Protein AF-A0A0M6XLR5-F1 (afdb_monomer)

Structure (mmCIF, N/CA/C/O backbone):
data_AF-A0A0M6XLR5-F1
#
_entry.id   AF-A0A0M6XLR5-F1
#
loop_
_atom_site.group_PDB
_atom_site.id
_atom_site.type_symbol
_atom_site.label_atom_id
_atom_site.label_alt_id
_atom_site.label_comp_id
_atom_site.label_asym_id
_atom_site.label_entity_id
_atom_site.label_seq_id
_atom_site.pdbx_PDB_ins_code
_atom_site.Cartn_x
_atom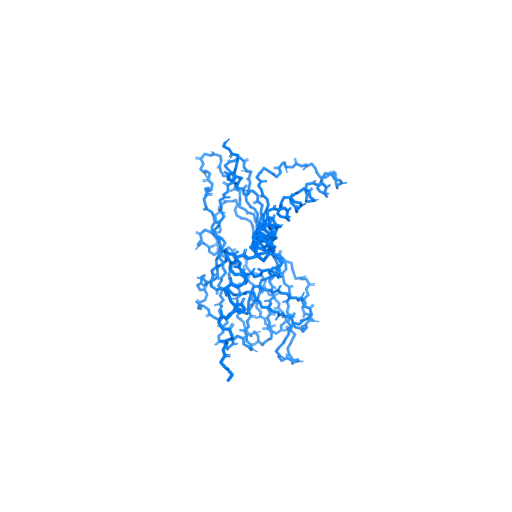_site.Cartn_y
_atom_site.Cartn_z
_atom_site.occupancy
_atom_site.B_iso_or_equiv
_atom_site.auth_seq_id
_atom_site.auth_comp_id
_atom_site.auth_asym_id
_atom_site.auth_atom_id
_atom_site.pdbx_PDB_model_num
ATOM 1 N N . MET A 1 1 ? -10.024 -12.084 -56.213 1.00 47.03 1 MET A N 1
ATOM 2 C CA . MET A 1 1 ? -10.355 -13.487 -55.883 1.00 47.03 1 MET A CA 1
ATOM 3 C C . MET A 1 1 ? -11.824 -13.526 -55.471 1.00 47.03 1 MET A C 1
ATOM 5 O O . MET A 1 1 ? -12.165 -12.924 -54.466 1.00 47.03 1 MET A O 1
ATOM 9 N N . ARG A 1 2 ? -12.723 -14.063 -56.311 1.00 57.34 2 ARG A N 1
ATOM 10 C CA . ARG A 1 2 ? -14.168 -14.117 -56.011 1.00 57.34 2 ARG A CA 1
ATOM 11 C C . ARG A 1 2 ? -14.429 -15.367 -55.157 1.00 57.34 2 ARG A C 1
ATOM 13 O O . ARG A 1 2 ? -14.059 -16.446 -55.620 1.00 57.34 2 ARG A O 1
ATOM 20 N N . PRO A 1 3 ? -15.003 -15.264 -53.946 1.00 58.91 3 PRO A N 1
ATOM 21 C CA . PRO A 1 3 ? -15.299 -16.442 -53.141 1.00 58.91 3 PRO A CA 1
ATOM 22 C C . PRO A 1 3 ? -16.301 -17.328 -53.888 1.00 58.91 3 PRO A C 1
ATOM 24 O O . PRO A 1 3 ? -17.301 -16.856 -54.433 1.00 58.91 3 PRO A O 1
ATOM 27 N N . ASN A 1 4 ? -15.983 -18.616 -53.979 1.00 69.12 4 ASN A N 1
ATOM 28 C CA . ASN A 1 4 ? -16.734 -19.573 -54.776 1.00 69.12 4 ASN A CA 1
ATOM 29 C C . ASN A 1 4 ? -18.031 -19.936 -54.033 1.00 69.12 4 ASN A C 1
ATOM 31 O O . ASN A 1 4 ? -18.019 -20.716 -53.083 1.00 69.12 4 ASN A O 1
ATOM 35 N N . LEU A 1 5 ? -19.151 -19.336 -54.446 1.00 65.69 5 LEU A N 1
ATOM 36 C CA . LEU A 1 5 ? -20.466 -19.423 -53.790 1.00 65.69 5 LEU A CA 1
ATOM 37 C C . LEU A 1 5 ? -20.966 -20.871 -53.600 1.00 65.69 5 LEU A C 1
ATOM 39 O O . LEU A 1 5 ? -21.778 -21.141 -52.718 1.00 65.69 5 LEU A O 1
ATOM 43 N N . ALA A 1 6 ? -20.470 -21.806 -54.416 1.00 70.81 6 ALA A N 1
ATOM 44 C CA . ALA A 1 6 ? -20.749 -23.232 -54.289 1.00 70.81 6 ALA A CA 1
ATOM 45 C C . ALA A 1 6 ? -20.164 -23.832 -52.998 1.00 70.81 6 ALA A C 1
ATOM 47 O O . ALA A 1 6 ? -20.851 -24.585 -52.318 1.00 70.81 6 ALA A O 1
ATOM 48 N N . ILE A 1 7 ? -18.945 -23.440 -52.618 1.00 68.75 7 ILE A N 1
ATOM 49 C CA . ILE A 1 7 ? -18.258 -23.940 -51.416 1.00 68.75 7 ILE A CA 1
ATOM 50 C C . ILE A 1 7 ? -18.982 -23.466 -50.151 1.00 68.75 7 ILE A C 1
ATOM 52 O O . ILE A 1 7 ? -19.201 -24.253 -49.236 1.00 68.75 7 ILE A O 1
ATOM 56 N N . LEU A 1 8 ? -19.436 -22.208 -50.130 1.00 67.19 8 LEU A N 1
ATOM 57 C CA . LEU A 1 8 ? -20.180 -21.646 -49.000 1.00 67.19 8 LEU A CA 1
ATOM 58 C C . LEU A 1 8 ? -21.538 -22.341 -48.796 1.00 67.19 8 LEU A C 1
ATOM 60 O O . LEU A 1 8 ? -21.938 -22.603 -47.667 1.00 67.19 8 LEU A O 1
ATOM 64 N N . LYS A 1 9 ? -22.240 -22.685 -49.884 1.00 70.00 9 LYS A N 1
ATOM 65 C CA . LYS A 1 9 ? -23.505 -23.435 -49.811 1.00 70.00 9 LYS A CA 1
ATOM 66 C C . LYS A 1 9 ? -23.310 -24.873 -49.331 1.00 70.00 9 LYS A C 1
ATOM 68 O O . LYS A 1 9 ? -24.183 -25.380 -48.631 1.00 70.00 9 LYS A O 1
ATOM 73 N N . THR A 1 10 ? -22.202 -25.514 -49.705 1.00 69.44 10 THR A N 1
ATOM 74 C CA . THR A 1 10 ? -21.843 -26.850 -49.211 1.00 69.44 10 THR A CA 1
ATOM 75 C C . THR A 1 10 ? -21.488 -26.795 -47.729 1.00 69.44 10 THR A C 1
ATOM 77 O O . THR A 1 10 ? -22.049 -27.566 -46.968 1.00 69.44 10 THR A O 1
ATOM 80 N N . PHE A 1 11 ? -20.676 -25.825 -47.297 1.00 67.75 11 PHE A N 1
ATOM 81 C CA . PHE A 1 11 ? -20.322 -25.619 -45.887 1.00 67.75 11 PHE A CA 1
ATOM 82 C C . PHE A 1 11 ? -21.548 -25.375 -44.991 1.00 67.75 11 PHE A C 1
ATOM 84 O O . PHE A 1 11 ? -21.680 -26.000 -43.948 1.00 67.75 11 PHE A O 1
ATOM 91 N N . LEU A 1 12 ? -22.495 -24.532 -45.426 1.00 66.94 12 LEU A N 1
ATOM 92 C CA . LEU A 1 12 ? -23.732 -24.252 -44.677 1.00 66.94 12 LEU A CA 1
ATOM 93 C C . LEU A 1 12 ? -24.707 -25.442 -44.601 1.00 66.94 12 LEU A C 1
ATOM 95 O O . LEU A 1 12 ? -25.631 -25.420 -43.792 1.00 66.94 12 LEU A O 1
ATOM 99 N N . ARG A 1 13 ? -24.550 -26.453 -45.464 1.00 69.25 13 ARG A N 1
ATOM 100 C CA . ARG A 1 13 ? -25.366 -27.680 -45.471 1.00 69.25 13 ARG A CA 1
ATOM 101 C C . ARG A 1 13 ? -24.632 -28.892 -44.905 1.00 69.25 13 ARG A C 1
ATOM 103 O O . ARG A 1 13 ? -25.264 -29.926 -44.706 1.00 69.25 13 ARG A O 1
ATOM 110 N N . ASP A 1 14 ? -23.329 -28.773 -44.681 1.00 64.62 14 ASP A N 1
ATOM 111 C CA . ASP A 1 14 ? -22.494 -29.836 -44.152 1.00 64.62 14 ASP A CA 1
ATOM 112 C C . ASP A 1 14 ? -22.626 -29.864 -42.628 1.00 64.62 14 ASP A C 1
ATOM 114 O O . ASP A 1 14 ? -22.140 -28.989 -41.905 1.00 64.62 14 ASP A O 1
ATOM 118 N N . THR A 1 15 ? -23.310 -30.889 -42.129 1.00 59.62 15 THR A N 1
ATOM 119 C CA . THR A 1 15 ? -23.504 -31.109 -40.696 1.00 59.62 15 THR A CA 1
ATOM 120 C C . THR A 1 15 ? -22.179 -31.305 -39.959 1.00 59.62 15 THR A C 1
ATOM 122 O O . THR A 1 15 ? -22.118 -31.052 -38.762 1.00 59.62 15 THR A O 1
ATOM 125 N N . CYS A 1 16 ? -21.095 -31.690 -40.642 1.00 59.12 16 CYS A N 1
ATOM 126 C CA . CYS A 1 16 ? -19.771 -31.801 -40.029 1.00 59.12 16 CYS A CA 1
ATOM 127 C C . CYS A 1 16 ? -19.105 -30.430 -39.794 1.00 59.12 16 CYS A C 1
ATOM 129 O O . CYS A 1 16 ? -18.372 -30.262 -38.819 1.00 59.12 16 CYS A O 1
ATOM 131 N N . GLY A 1 17 ? -19.386 -29.429 -40.635 1.00 57.53 17 GLY A N 1
ATOM 132 C CA . GLY A 1 17 ? -18.880 -28.060 -40.466 1.00 57.53 17 GLY A CA 1
ATOM 133 C C . GLY A 1 17 ? -19.589 -27.298 -39.343 1.00 57.53 17 GLY A C 1
ATOM 134 O O . GLY A 1 17 ? -18.9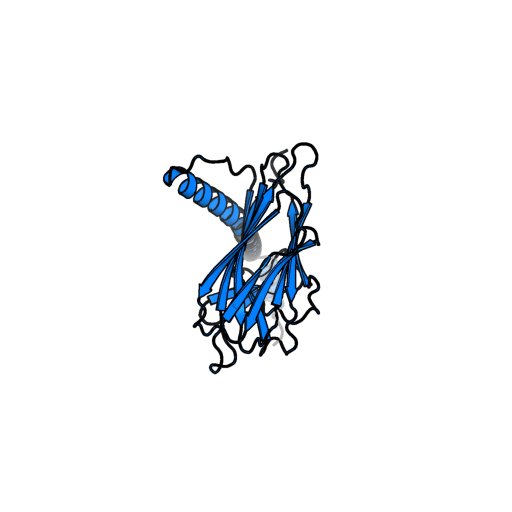47 -26.583 -38.580 1.00 57.53 17 GLY A O 1
ATOM 135 N N . ALA A 1 18 ? -20.897 -27.507 -39.179 1.00 59.59 18 ALA A N 1
ATOM 136 C CA . ALA A 1 18 ? -21.665 -26.908 -38.085 1.00 59.59 18 ALA A CA 1
ATOM 137 C C . ALA A 1 18 ? -21.253 -27.463 -36.706 1.00 59.59 18 ALA A C 1
ATOM 139 O O . ALA A 1 18 ? -21.081 -26.698 -35.759 1.00 59.59 18 ALA A O 1
ATOM 140 N N . VAL A 1 19 ? -21.006 -28.777 -36.611 1.00 60.03 19 VAL A N 1
ATOM 141 C CA . VAL A 1 19 ? -20.606 -29.438 -35.354 1.00 60.03 19 VAL A CA 1
ATOM 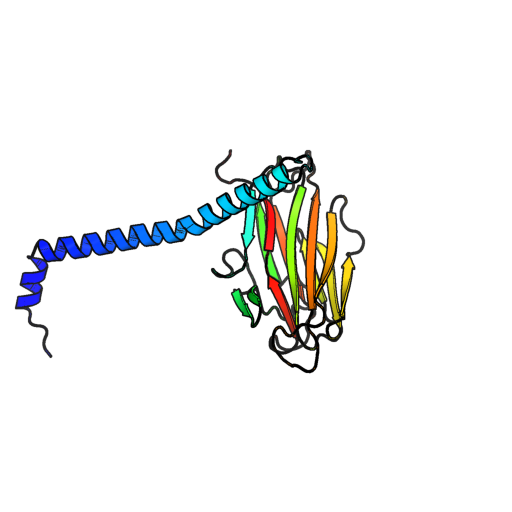142 C C . VAL A 1 19 ? -19.219 -28.988 -34.876 1.00 60.03 19 VAL A C 1
ATOM 144 O O . VAL A 1 19 ? -18.994 -28.860 -33.674 1.00 60.03 19 VAL A O 1
ATOM 147 N N . THR A 1 20 ? -18.285 -28.695 -35.788 1.00 64.50 20 THR A N 1
ATOM 148 C CA . THR A 1 20 ? -16.951 -28.203 -35.395 1.00 64.50 20 THR A CA 1
ATOM 149 C C . THR A 1 20 ? -16.991 -26.767 -34.874 1.00 64.50 20 THR A C 1
ATOM 151 O O . THR A 1 20 ? -16.300 -26.462 -33.905 1.00 64.50 20 THR A O 1
ATOM 154 N N . VAL A 1 21 ? -17.833 -25.901 -35.446 1.00 71.50 21 VAL A N 1
ATOM 155 C CA . VAL A 1 21 ? -18.005 -24.517 -34.970 1.00 71.50 21 VAL A CA 1
ATOM 156 C C . VAL A 1 21 ? -18.605 -24.483 -33.561 1.00 71.50 21 VAL A C 1
ATOM 158 O O . VAL A 1 21 ? -18.124 -23.738 -32.710 1.00 71.50 21 VAL A O 1
ATOM 161 N N . GLU A 1 22 ? -19.603 -25.319 -33.281 1.00 70.88 22 GLU A N 1
ATOM 162 C CA . GLU A 1 22 ? -20.243 -25.380 -31.962 1.00 70.88 22 GLU A CA 1
ATOM 163 C C . GLU A 1 22 ? -19.302 -25.940 -30.887 1.00 70.88 22 GLU A C 1
ATOM 165 O O . GLU A 1 22 ? -19.223 -25.398 -29.784 1.00 70.88 22 GLU A O 1
ATOM 170 N N . TYR A 1 23 ? -18.497 -26.948 -31.235 1.00 78.94 23 TYR A N 1
ATOM 171 C CA . TYR A 1 23 ? -17.459 -27.463 -30.344 1.00 78.94 23 TYR A CA 1
ATOM 172 C C . TYR A 1 23 ? -16.382 -26.416 -30.031 1.00 78.94 23 TYR A C 1
ATOM 174 O O . TYR A 1 23 ? -15.956 -26.306 -28.886 1.00 78.94 23 TYR A O 1
ATOM 182 N N . VAL A 1 24 ? -15.954 -25.619 -31.017 1.00 81.44 24 VAL A N 1
ATOM 183 C CA . VAL A 1 24 ? -14.949 -24.563 -30.805 1.00 81.44 24 VAL A CA 1
ATOM 184 C C . VAL A 1 24 ? -15.483 -23.461 -29.892 1.00 81.44 24 VAL A C 1
ATOM 186 O O . VAL A 1 24 ? -14.765 -23.017 -28.999 1.00 81.44 24 VAL A O 1
ATOM 189 N N . ILE A 1 25 ? -16.742 -23.046 -30.064 1.00 84.44 25 ILE A N 1
ATOM 190 C CA . ILE A 1 25 ? -17.369 -22.039 -29.196 1.00 84.44 25 ILE A CA 1
ATOM 191 C C . ILE A 1 25 ? -17.542 -22.587 -27.776 1.00 84.44 25 ILE A C 1
ATOM 193 O O . ILE A 1 25 ? -17.226 -21.890 -26.813 1.00 84.44 25 ILE A O 1
ATOM 197 N N . LEU A 1 26 ? -17.983 -23.840 -27.633 1.00 85.50 26 LEU A N 1
ATOM 198 C CA . LEU A 1 26 ? -18.123 -24.481 -26.328 1.00 85.50 26 LEU A CA 1
ATOM 199 C C . LEU A 1 26 ? -16.767 -24.639 -25.631 1.00 85.50 26 LEU A C 1
ATOM 201 O O . LEU A 1 26 ? -16.645 -24.315 -24.453 1.00 85.50 26 LEU A O 1
ATOM 205 N N . ALA A 1 27 ? -15.736 -25.078 -26.356 1.00 86.25 27 ALA A N 1
ATOM 206 C CA . ALA A 1 27 ? -14.382 -25.187 -25.829 1.00 86.25 27 ALA A CA 1
ATOM 207 C C . ALA A 1 27 ? -13.846 -23.816 -25.392 1.00 86.25 27 ALA A C 1
ATOM 209 O O . ALA A 1 27 ? -13.348 -23.692 -24.278 1.00 86.25 27 ALA A O 1
ATOM 210 N N . ALA A 1 28 ? -14.022 -22.772 -26.208 1.00 83.75 28 ALA A N 1
ATOM 211 C CA . ALA A 1 28 ? -13.611 -21.413 -25.860 1.00 83.75 28 ALA A CA 1
ATOM 212 C C . ALA A 1 28 ? -14.353 -20.874 -24.625 1.00 83.75 28 ALA A C 1
ATOM 214 O O . ALA A 1 28 ? -13.731 -20.260 -23.761 1.00 83.75 28 ALA A O 1
ATOM 215 N N . ALA A 1 29 ? -15.657 -21.142 -24.503 1.00 85.88 29 ALA A N 1
ATOM 216 C CA . ALA A 1 29 ? -16.445 -20.753 -23.336 1.00 85.88 29 ALA A CA 1
ATOM 217 C C . ALA A 1 29 ? -15.987 -21.486 -22.064 1.00 85.88 29 ALA A C 1
ATOM 219 O O . ALA A 1 29 ? -15.802 -20.856 -21.024 1.00 85.88 29 ALA A O 1
ATOM 220 N N . VAL A 1 30 ? -15.747 -22.800 -22.145 1.00 85.94 30 VAL A N 1
ATOM 221 C CA . VAL A 1 30 ? -15.243 -23.603 -21.018 1.00 85.94 30 VAL A CA 1
ATOM 222 C C . VAL A 1 30 ? -13.841 -23.153 -20.608 1.00 85.94 30 VAL A C 1
ATOM 224 O O . VAL A 1 30 ? -13.585 -22.977 -19.419 1.00 85.94 30 VAL A O 1
ATOM 227 N N . THR A 1 31 ? -12.944 -22.902 -21.564 1.00 83.94 31 THR A N 1
ATOM 228 C CA . THR A 1 31 ? -11.605 -22.371 -21.278 1.00 83.94 31 THR A CA 1
ATOM 229 C C . THR A 1 31 ? -11.675 -20.972 -20.667 1.00 83.94 31 THR A C 1
ATOM 231 O O . THR A 1 31 ? -10.998 -20.720 -19.675 1.00 83.94 31 THR A O 1
ATOM 234 N N . GLY A 1 32 ? -12.529 -20.085 -21.187 1.00 78.44 32 GLY A N 1
ATOM 235 C CA . GLY A 1 32 ? -12.737 -18.746 -20.628 1.00 78.44 32 GLY A CA 1
ATOM 236 C C . GLY A 1 32 ? -13.240 -18.781 -19.183 1.00 78.44 32 GLY A C 1
ATOM 237 O O . GLY A 1 32 ? -12.707 -18.072 -18.332 1.00 78.44 32 GLY A O 1
ATOM 238 N N . MET A 1 33 ? -14.194 -19.665 -18.870 1.00 81.31 33 MET A N 1
ATOM 239 C CA . MET A 1 33 ? -14.648 -19.884 -17.491 1.00 81.31 33 MET A CA 1
ATOM 240 C C . MET A 1 33 ? -13.559 -20.497 -16.603 1.00 81.31 33 MET A C 1
ATOM 242 O O . MET A 1 33 ? -13.457 -20.138 -15.431 1.00 81.31 33 MET A O 1
ATOM 246 N N . GLY A 1 34 ? -12.731 -21.397 -17.142 1.00 73.12 34 GLY A N 1
ATOM 247 C CA . GLY A 1 34 ? -11.599 -21.983 -16.421 1.00 73.12 34 GLY A CA 1
ATOM 248 C C . GLY A 1 34 ? -10.559 -20.935 -16.019 1.00 73.12 34 GLY A C 1
ATOM 249 O O . GLY A 1 34 ? -10.128 -20.904 -14.868 1.00 73.12 34 GLY A O 1
ATOM 250 N N . ILE A 1 35 ? -10.223 -20.024 -16.936 1.00 75.12 35 ILE A N 1
ATOM 251 C CA . ILE A 1 35 ? -9.325 -18.895 -16.657 1.00 75.12 35 ILE A CA 1
ATOM 252 C C . ILE A 1 35 ? -9.959 -17.969 -15.611 1.00 75.12 35 ILE A C 1
ATOM 254 O O . ILE A 1 35 ? -9.324 -17.685 -14.602 1.00 75.12 35 ILE A O 1
ATOM 258 N N . ALA A 1 36 ? -11.235 -17.600 -15.768 1.00 69.19 36 ALA A N 1
ATOM 259 C CA . ALA A 1 36 ? -11.937 -16.745 -14.804 1.00 69.19 36 ALA A CA 1
ATOM 260 C C . ALA A 1 36 ? -12.049 -17.366 -13.396 1.00 69.19 36 ALA A C 1
ATOM 262 O O . ALA A 1 36 ? -12.032 -16.659 -12.393 1.00 69.19 36 ALA A O 1
ATOM 263 N N . SER A 1 37 ? -12.133 -18.696 -13.302 1.00 71.62 37 SER A N 1
ATOM 264 C CA . SER A 1 37 ? -12.195 -19.409 -12.017 1.00 71.62 37 SER A CA 1
ATOM 265 C C . SER A 1 37 ? -10.828 -19.544 -11.344 1.00 71.62 37 SER A C 1
ATOM 267 O O . SER A 1 37 ? -10.760 -19.831 -10.150 1.00 71.62 37 SER A O 1
ATOM 269 N N . THR A 1 38 ? -9.735 -19.350 -12.090 1.00 67.94 38 THR A N 1
ATOM 270 C CA . THR A 1 38 ? -8.374 -19.525 -11.570 1.00 67.94 38 THR A CA 1
ATOM 271 C C . THR A 1 38 ? -8.063 -18.504 -10.477 1.00 67.94 38 THR A C 1
ATOM 273 O O . THR A 1 38 ? -7.445 -18.879 -9.486 1.00 67.94 38 THR A O 1
ATOM 276 N N . ASP A 1 39 ? -8.567 -17.272 -10.576 1.00 66.19 39 ASP A N 1
ATOM 277 C CA . ASP A 1 39 ? -8.381 -16.243 -9.541 1.00 66.19 39 ASP A CA 1
ATOM 278 C C . ASP A 1 39 ? -9.091 -16.609 -8.233 1.00 66.19 39 ASP A C 1
ATOM 280 O O . ASP A 1 39 ? -8.517 -16.497 -7.151 1.00 66.19 39 ASP A O 1
ATOM 284 N N . VAL A 1 40 ? -10.317 -17.136 -8.318 1.00 69.00 40 VAL A N 1
ATOM 285 C CA . VAL A 1 40 ? -11.068 -17.613 -7.142 1.00 69.00 40 VAL A CA 1
ATOM 286 C C . VAL A 1 40 ? -10.351 -18.796 -6.487 1.00 69.00 40 VAL A C 1
ATOM 288 O O . VAL A 1 40 ? -10.221 -18.843 -5.264 1.00 69.00 40 VAL A O 1
ATOM 291 N N . ILE A 1 41 ? -9.844 -19.734 -7.293 1.00 70.50 41 ILE A N 1
ATOM 292 C CA . ILE A 1 41 ? -9.099 -20.902 -6.807 1.00 70.50 41 ILE A CA 1
ATOM 293 C C . ILE A 1 41 ? -7.766 -20.478 -6.184 1.00 70.50 41 ILE A C 1
ATOM 295 O O . ILE A 1 41 ? -7.429 -20.974 -5.114 1.00 70.50 41 ILE A O 1
ATOM 299 N N . ARG A 1 42 ? -7.024 -19.551 -6.802 1.00 64.31 42 ARG A N 1
ATOM 300 C CA . ARG A 1 42 ? -5.767 -19.015 -6.255 1.00 64.31 42 ARG A CA 1
ATOM 301 C C . ARG A 1 42 ? -5.999 -18.303 -4.931 1.00 64.31 42 ARG A C 1
ATOM 303 O O . ARG A 1 42 ? -5.268 -18.582 -3.988 1.00 64.31 42 ARG A O 1
ATOM 310 N N . ASN A 1 43 ? -7.041 -17.478 -4.829 1.00 55.28 43 ASN A N 1
ATOM 311 C CA . ASN A 1 43 ? -7.415 -16.831 -3.572 1.00 55.28 43 ASN A CA 1
ATOM 312 C C . ASN A 1 43 ? -7.748 -17.872 -2.492 1.00 55.28 43 ASN A C 1
ATOM 314 O O . ASN A 1 43 ? -7.179 -17.826 -1.406 1.00 55.28 43 ASN A O 1
ATOM 318 N N . GLY A 1 44 ? -8.573 -18.877 -2.812 1.00 58.88 44 GLY A N 1
ATOM 319 C CA . GLY A 1 44 ? -8.909 -19.957 -1.878 1.00 58.88 44 GLY A CA 1
ATOM 320 C C . GLY A 1 44 ? -7.712 -20.832 -1.473 1.00 58.88 44 GLY A C 1
ATOM 321 O O . GLY A 1 44 ? -7.575 -21.192 -0.304 1.00 58.88 44 GLY A O 1
ATOM 322 N N . MET A 1 45 ? -6.816 -21.152 -2.412 1.00 66.38 45 MET A N 1
ATOM 323 C CA . MET A 1 45 ? -5.581 -21.900 -2.144 1.00 66.38 45 MET A CA 1
ATOM 324 C C . MET A 1 45 ? -4.571 -21.073 -1.346 1.00 66.38 45 MET A C 1
ATOM 326 O O . MET A 1 45 ? -3.903 -21.631 -0.481 1.00 66.38 45 MET A O 1
ATOM 330 N N . GLY A 1 46 ? -4.479 -19.765 -1.595 1.00 57.28 46 GLY A N 1
ATOM 331 C CA . GLY A 1 46 ? -3.666 -18.833 -0.817 1.00 57.28 46 GLY A CA 1
ATOM 332 C C . GLY A 1 46 ? -4.147 -18.737 0.629 1.00 57.28 46 GLY A C 1
ATOM 333 O O . GLY A 1 46 ? -3.334 -18.836 1.546 1.00 57.28 46 GLY A O 1
ATOM 334 N N . THR A 1 47 ? -5.468 -18.663 0.842 1.00 58.06 47 THR A N 1
ATOM 335 C CA . THR A 1 47 ? -6.068 -18.740 2.183 1.00 58.06 47 THR A CA 1
ATOM 336 C C . THR A 1 47 ? -5.709 -20.057 2.868 1.00 58.06 47 THR A C 1
ATOM 338 O O . THR A 1 47 ? -5.200 -20.043 3.985 1.00 58.06 47 THR A O 1
ATOM 341 N N . LEU A 1 48 ? -5.895 -21.195 2.188 1.00 60.53 48 LEU A N 1
ATOM 342 C CA . LEU A 1 48 ? -5.595 -22.511 2.757 1.00 60.53 48 LEU A CA 1
ATOM 343 C C . LEU A 1 48 ? -4.104 -22.680 3.088 1.00 60.53 48 LEU A C 1
ATOM 345 O O . LEU A 1 48 ? -3.770 -23.189 4.155 1.00 60.53 48 LEU A O 1
ATOM 349 N N . ALA A 1 49 ? -3.209 -22.250 2.198 1.00 59.75 49 ALA A N 1
ATOM 350 C CA . ALA A 1 49 ? -1.767 -22.318 2.414 1.00 59.75 49 ALA A CA 1
ATOM 351 C C . ALA A 1 49 ? -1.327 -21.433 3.590 1.00 59.75 49 ALA A C 1
ATOM 353 O O . ALA A 1 49 ? -0.529 -21.878 4.414 1.00 59.75 49 ALA A O 1
ATOM 354 N N . GLY A 1 50 ? -1.894 -20.228 3.713 1.00 54.31 50 GLY A N 1
ATOM 355 C CA . GLY A 1 50 ? -1.656 -19.339 4.851 1.00 54.31 50 GLY A CA 1
ATOM 356 C C . GLY A 1 50 ? -2.141 -19.931 6.177 1.00 54.31 50 GLY A C 1
ATOM 357 O O . GLY A 1 50 ? -1.413 -19.893 7.167 1.00 54.31 50 GLY A O 1
ATOM 358 N N . THR A 1 51 ? -3.328 -20.549 6.196 1.00 57.22 51 THR A N 1
ATOM 359 C CA . THR A 1 51 ? -3.842 -21.265 7.376 1.00 57.22 51 THR A CA 1
ATOM 360 C C . THR A 1 51 ? -2.933 -22.432 7.764 1.00 57.22 51 THR A C 1
ATOM 362 O O . THR A 1 51 ? -2.609 -22.590 8.936 1.00 57.22 51 THR A O 1
ATOM 365 N N . VAL A 1 52 ? -2.479 -23.234 6.795 1.00 58.00 52 VAL A N 1
ATOM 366 C CA . VAL A 1 52 ? -1.613 -24.395 7.057 1.00 58.00 52 VAL A CA 1
ATOM 367 C C . VAL A 1 52 ? -0.225 -23.976 7.560 1.00 58.00 52 V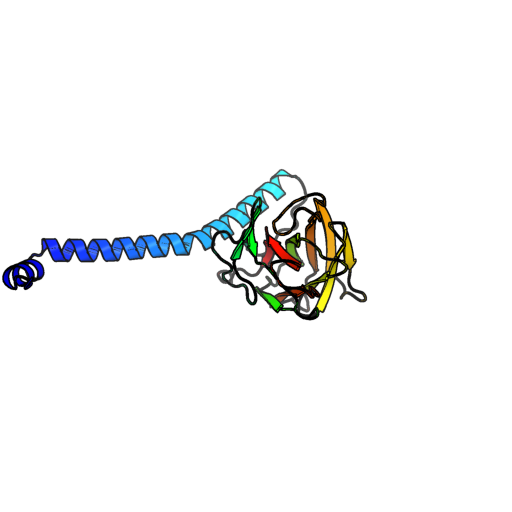AL A C 1
ATOM 369 O O . VAL A 1 52 ? 0.278 -24.606 8.488 1.00 58.00 52 VAL A O 1
ATOM 372 N N . ASP A 1 53 ? 0.388 -22.916 7.019 1.00 60.59 53 ASP A N 1
ATOM 373 C CA . ASP A 1 53 ? 1.676 -22.403 7.527 1.00 60.59 53 ASP A CA 1
ATOM 374 C C . ASP A 1 53 ? 1.545 -21.853 8.960 1.00 60.59 53 ASP A C 1
ATOM 376 O O . ASP A 1 53 ? 2.422 -22.080 9.797 1.00 60.59 53 ASP A O 1
ATOM 380 N N . GLY A 1 54 ? 0.415 -21.207 9.276 1.00 51.88 54 GLY A N 1
ATOM 381 C CA . GLY A 1 54 ? 0.092 -20.735 10.626 1.00 51.88 54 GLY A CA 1
ATOM 382 C C . GLY A 1 54 ? -0.087 -21.872 11.640 1.00 51.88 54 GLY A C 1
ATOM 383 O O . GLY A 1 54 ? 0.520 -21.844 12.712 1.00 51.88 54 GLY A O 1
ATOM 384 N N . GLU A 1 55 ? -0.844 -22.910 11.273 1.00 55.72 55 GLU A N 1
ATOM 385 C CA . GLU A 1 55 ? -1.080 -24.104 12.100 1.00 55.72 55 GLU A CA 1
ATOM 386 C C . GLU A 1 55 ? 0.208 -24.916 12.336 1.00 55.72 55 GLU A C 1
ATOM 388 O O . GLU A 1 55 ? 0.461 -25.403 13.440 1.00 55.72 55 GLU A O 1
ATOM 393 N N . LEU A 1 56 ? 1.079 -25.029 11.326 1.00 57.78 56 LEU A N 1
ATOM 394 C CA . LEU A 1 56 ? 2.339 -25.776 11.435 1.00 57.78 56 LEU A CA 1
ATOM 395 C C . LEU A 1 56 ? 3.421 -25.038 12.239 1.00 57.78 56 LEU A C 1
ATOM 397 O O . LEU A 1 56 ? 4.341 -25.679 12.752 1.00 57.78 56 LEU A O 1
ATOM 401 N N . ARG A 1 57 ? 3.318 -23.712 12.393 1.00 60.44 57 ARG A N 1
ATOM 402 C CA . ARG A 1 57 ? 4.273 -22.891 13.159 1.00 60.44 57 ARG A CA 1
ATOM 403 C C . ARG A 1 57 ? 3.949 -22.767 14.649 1.00 60.44 57 ARG A C 1
ATOM 405 O O . ARG A 1 57 ? 4.661 -22.057 15.358 1.00 60.44 57 ARG A O 1
ATOM 412 N N . GLY A 1 58 ? 2.927 -23.465 15.155 1.00 42.81 58 GLY A N 1
ATOM 413 C CA . GLY A 1 58 ? 2.636 -23.557 16.595 1.00 42.81 58 GLY A CA 1
ATOM 414 C C . GLY A 1 58 ? 2.320 -22.216 17.268 1.00 42.81 58 GLY A C 1
ATOM 415 O O . GLY A 1 58 ? 2.372 -22.107 18.493 1.00 42.81 58 GLY A O 1
ATOM 416 N N . THR A 1 59 ? 2.003 -21.192 16.477 1.00 39.28 59 THR A N 1
ATOM 417 C CA . THR A 1 59 ? 1.462 -19.933 16.976 1.00 39.28 59 THR A CA 1
ATOM 418 C C . THR A 1 59 ? -0.030 -20.164 17.090 1.00 39.28 59 THR A C 1
ATOM 420 O O . THR A 1 59 ? -0.660 -20.475 16.088 1.00 39.28 59 THR A O 1
ATOM 423 N N . SER A 1 60 ? -0.575 -20.097 18.304 1.00 37.44 60 SER A N 1
ATOM 424 C CA . SER A 1 60 ? -2.016 -20.163 18.549 1.00 37.44 60 SER A CA 1
ATOM 425 C C . SER A 1 60 ? -2.746 -19.342 17.493 1.00 37.44 60 SER A C 1
ATOM 427 O O . SER A 1 60 ? -2.561 -18.125 17.435 1.00 37.44 60 SER A O 1
ATOM 429 N N . THR A 1 61 ? -3.501 -20.027 16.640 1.00 42.97 61 THR A N 1
ATOM 430 C CA . THR A 1 61 ? -4.373 -19.441 15.638 1.00 42.97 61 THR A CA 1
ATOM 431 C C . THR A 1 61 ? -5.363 -18.557 16.390 1.00 42.97 61 THR A C 1
ATOM 433 O O . THR A 1 61 ? -6.362 -19.029 16.927 1.00 42.97 61 THR A O 1
ATOM 436 N N . ASP A 1 62 ? -5.088 -17.250 16.453 1.00 47.16 62 ASP A N 1
ATOM 437 C CA . ASP A 1 62 ? -6.178 -16.301 16.262 1.00 47.16 62 ASP A CA 1
ATOM 438 C C . ASP A 1 62 ? -6.789 -16.756 14.939 1.00 47.16 62 ASP A C 1
ATOM 440 O O . ASP A 1 62 ? -6.137 -16.615 13.902 1.00 47.16 62 ASP A O 1
ATOM 444 N N . GLU A 1 63 ? -7.937 -17.440 14.981 1.00 52.06 63 GLU A N 1
ATOM 445 C CA . GLU A 1 63 ? -8.679 -17.796 13.775 1.00 52.06 63 GLU A CA 1
ATOM 446 C C . GLU A 1 63 ? -8.661 -16.559 12.877 1.00 52.06 63 GLU A C 1
ATOM 448 O O . GLU A 1 63 ? -9.185 -15.505 13.251 1.00 52.06 63 GLU A O 1
ATOM 453 N N . VAL A 1 64 ? -8.002 -16.648 11.719 1.00 57.19 64 VAL A N 1
ATOM 454 C CA . VAL A 1 64 ? -8.161 -15.628 10.687 1.00 57.19 64 VAL A CA 1
ATOM 455 C C . VAL A 1 64 ? -9.580 -15.829 10.183 1.00 57.19 64 VAL A C 1
ATOM 457 O O . VAL A 1 64 ? -9.840 -16.617 9.279 1.00 57.19 64 VAL A O 1
ATOM 460 N N . VAL A 1 65 ? -10.521 -15.202 10.878 1.00 72.19 65 VAL A N 1
ATOM 461 C CA . VAL A 1 65 ? -11.920 -15.178 10.495 1.00 72.19 65 VAL A CA 1
ATOM 462 C C . VAL A 1 65 ? -12.019 -14.284 9.265 1.00 72.19 65 VAL A C 1
ATOM 464 O O . VAL A 1 65 ? -11.559 -13.142 9.283 1.00 72.19 65 VAL A O 1
ATOM 467 N N . GLY A 1 66 ? -12.593 -14.825 8.195 1.00 78.62 66 GLY A N 1
ATOM 468 C CA . GLY A 1 66 ? -12.704 -14.161 6.899 1.00 78.62 66 GLY A CA 1
ATOM 469 C C . GLY A 1 66 ? -11.748 -14.709 5.833 1.00 78.62 66 GLY A C 1
ATOM 470 O O . GLY A 1 66 ? -10.932 -15.597 6.073 1.00 78.62 66 GLY A O 1
ATOM 471 N N . LEU A 1 67 ? -11.884 -14.191 4.616 1.00 85.88 67 LEU A N 1
ATOM 472 C CA . LEU A 1 67 ? -11.037 -14.490 3.467 1.00 85.88 67 LEU A CA 1
ATOM 473 C C . LEU A 1 67 ? -9.724 -13.697 3.508 1.00 85.88 67 LEU A C 1
ATOM 475 O O . LEU A 1 67 ? -9.600 -12.663 4.174 1.00 85.88 67 LEU A O 1
ATOM 479 N N . SER A 1 68 ? -8.759 -14.170 2.720 1.00 88.50 68 SER A N 1
ATOM 480 C CA . SER A 1 68 ? -7.555 -13.423 2.364 1.00 88.50 68 SER A CA 1
ATOM 481 C C . SER A 1 68 ? -7.573 -13.039 0.886 1.00 88.50 68 SER A C 1
ATOM 483 O O . SER A 1 68 ? -7.989 -13.826 0.038 1.00 88.50 68 SER A O 1
ATOM 485 N N . TYR A 1 69 ? -7.052 -11.862 0.578 1.00 88.31 69 TYR A N 1
ATOM 486 C CA . TYR A 1 69 ? -6.743 -11.407 -0.771 1.00 88.31 69 TYR A CA 1
ATOM 487 C C . TYR A 1 69 ? -5.227 -11.329 -0.934 1.00 88.31 69 TYR A C 1
ATOM 489 O O . TYR A 1 69 ? -4.551 -10.901 0.000 1.00 88.31 69 TYR A O 1
ATOM 497 N N . ALA A 1 70 ? -4.699 -11.719 -2.091 1.00 91.25 70 ALA A N 1
ATOM 498 C CA . ALA A 1 70 ? -3.293 -11.537 -2.429 1.00 91.25 70 ALA A CA 1
ATOM 499 C C . ALA A 1 70 ? -3.143 -11.149 -3.903 1.00 91.25 70 ALA A C 1
ATOM 501 O O . ALA A 1 70 ? -3.905 -11.628 -4.743 1.00 91.25 70 ALA A O 1
ATOM 502 N N . ASP A 1 71 ? -2.171 -10.294 -4.203 1.00 90.56 71 ASP A N 1
ATOM 503 C CA . ASP A 1 71 ? -1.918 -9.774 -5.542 1.00 90.56 71 ASP A CA 1
ATOM 504 C C . ASP A 1 71 ? -0.420 -9.523 -5.746 1.00 90.56 71 ASP A C 1
ATOM 506 O O . ASP A 1 71 ? 0.171 -8.686 -5.064 1.00 90.56 71 ASP A O 1
ATOM 510 N N . SER A 1 72 ? 0.174 -10.273 -6.675 1.00 90.69 72 SER A N 1
ATOM 511 C CA . SER A 1 72 ? 1.517 -10.037 -7.226 1.00 90.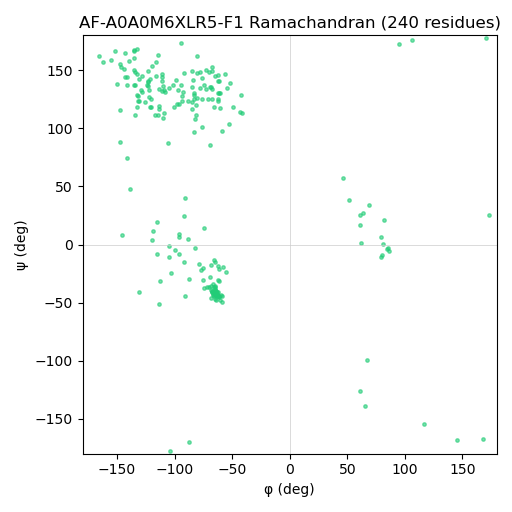69 72 SER A CA 1
ATOM 512 C C . SER A 1 72 ? 1.459 -9.265 -8.546 1.00 90.69 72 SER A C 1
ATOM 514 O O . SER A 1 72 ? 2.445 -9.179 -9.256 1.00 90.69 72 SER A O 1
ATOM 516 N N . PHE A 1 73 ? 0.275 -8.796 -8.959 1.00 94.94 73 PHE A N 1
ATOM 517 C CA . PHE A 1 73 ? 0.049 -8.001 -10.170 1.00 94.94 73 PHE A CA 1
ATOM 518 C C . PHE A 1 73 ? 0.386 -8.672 -11.517 1.00 94.94 73 PHE A C 1
ATOM 520 O O . PHE A 1 73 ? 0.095 -8.096 -12.567 1.00 94.94 73 PHE A O 1
ATOM 527 N N . ASP A 1 74 ? 0.838 -9.932 -11.528 1.00 90.44 74 ASP A N 1
ATOM 528 C CA . ASP A 1 74 ? 1.118 -10.731 -12.739 1.00 90.44 74 ASP A CA 1
ATOM 529 C C . ASP A 1 74 ? -0.085 -10.897 -13.684 1.00 90.44 74 ASP A C 1
ATOM 531 O O . ASP A 1 74 ? 0.062 -11.259 -14.851 1.00 90.44 74 ASP A O 1
ATOM 535 N N . ASN A 1 75 ? -1.304 -10.683 -13.178 1.00 88.06 75 ASN A N 1
ATOM 536 C CA . ASN A 1 75 ? -2.551 -10.839 -13.936 1.00 88.06 75 ASN A CA 1
ATOM 537 C C . ASN A 1 75 ? -3.294 -9.502 -14.105 1.00 88.06 75 ASN A C 1
ATOM 539 O O . ASN A 1 75 ? -4.491 -9.481 -14.405 1.00 88.06 75 ASN A O 1
ATOM 543 N N . GLY A 1 76 ? -2.588 -8.382 -13.928 1.00 90.06 76 GLY A N 1
ATOM 544 C CA . GLY A 1 76 ? -3.148 -7.040 -14.023 1.00 90.06 76 GLY A CA 1
ATOM 545 C C . GLY A 1 76 ? -3.582 -6.455 -12.677 1.00 90.06 76 GLY A C 1
ATOM 546 O O . GLY A 1 76 ? -3.636 -7.133 -11.660 1.00 90.06 76 GLY A O 1
ATOM 547 N N . ALA A 1 77 ? -3.960 -5.177 -12.691 1.00 92.94 77 ALA A N 1
ATOM 548 C CA . ALA A 1 77 ? -4.386 -4.420 -11.511 1.00 92.94 77 ALA A CA 1
ATOM 549 C C . ALA A 1 77 ? -5.913 -4.493 -11.273 1.00 92.94 77 ALA A C 1
ATOM 551 O O . ALA A 1 77 ? -6.564 -3.497 -10.954 1.00 92.94 77 ALA A O 1
ATOM 552 N N . ASN A 1 78 ? -6.531 -5.660 -11.480 1.00 87.88 78 ASN A N 1
ATOM 553 C CA . ASN A 1 78 ? -7.991 -5.799 -11.407 1.00 87.88 78 ASN A CA 1
ATOM 554 C C . ASN A 1 78 ? -8.518 -5.470 -10.005 1.00 87.88 78 ASN A C 1
ATOM 556 O O . ASN A 1 78 ? -8.103 -6.082 -9.025 1.00 87.88 78 ASN A O 1
ATOM 560 N N . GLY A 1 79 ? -9.469 -4.537 -9.910 1.00 89.25 79 GLY A N 1
ATOM 561 C CA . GLY A 1 79 ? -10.037 -4.071 -8.637 1.00 89.25 79 GLY A CA 1
ATOM 562 C C . GLY A 1 79 ? -9.248 -2.942 -7.966 1.00 89.25 79 GLY A C 1
ATOM 563 O O . GLY A 1 79 ? -9.717 -2.390 -6.973 1.00 89.25 79 GLY A O 1
ATOM 564 N N . TRP A 1 80 ? -8.096 -2.567 -8.519 1.00 96.38 80 TRP A N 1
ATOM 565 C CA . TRP A 1 80 ? -7.363 -1.366 -8.139 1.00 96.38 80 TRP A CA 1
ATOM 566 C C . TRP A 1 80 ? -7.782 -0.181 -9.007 1.00 96.38 80 TRP A C 1
ATOM 568 O O . TRP A 1 80 ? -8.134 -0.328 -10.176 1.00 96.38 80 TRP A O 1
ATOM 578 N N . SER A 1 81 ? -7.752 1.011 -8.422 1.00 96.94 81 SER A N 1
ATOM 579 C CA . SER A 1 81 ? -7.962 2.278 -9.123 1.00 96.94 81 SER A CA 1
ATOM 580 C C . SER A 1 81 ? -6.697 3.120 -9.057 1.00 96.94 81 SER A C 1
ATOM 582 O O . SER A 1 81 ? -6.023 3.107 -8.033 1.00 96.94 81 SER A O 1
ATOM 584 N N . GLY A 1 82 ? -6.403 3.876 -10.119 1.00 95.19 82 GLY A N 1
ATOM 585 C CA . GLY A 1 82 ? -5.354 4.905 -10.123 1.00 95.19 82 GLY A CA 1
ATOM 586 C C . GLY A 1 82 ? -3.929 4.434 -10.424 1.00 95.19 82 GLY A C 1
ATOM 587 O O . GLY A 1 82 ? -3.041 5.272 -10.532 1.00 95.19 82 GLY A O 1
ATOM 588 N N . ALA A 1 83 ? -3.715 3.132 -10.609 1.00 95.12 83 ALA A N 1
ATOM 589 C CA . ALA A 1 83 ? -2.458 2.561 -11.085 1.00 95.12 83 ALA A CA 1
ATOM 590 C C . ALA A 1 83 ? -2.726 1.373 -12.017 1.00 95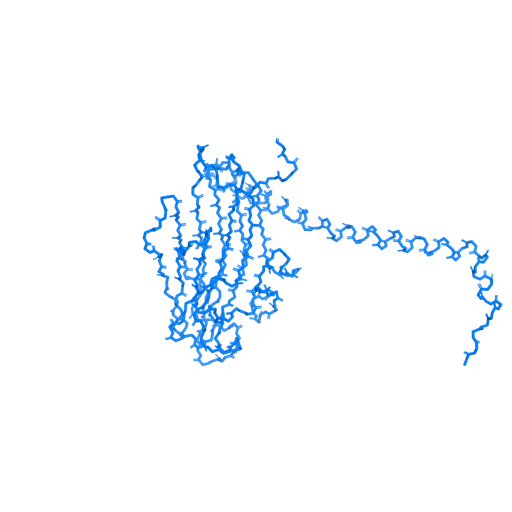.12 83 ALA A C 1
ATOM 592 O O . ALA A 1 83 ? -3.843 0.850 -12.077 1.00 95.12 83 ALA A O 1
ATOM 593 N N . ILE A 1 84 ? -1.697 0.973 -12.757 1.00 95.31 84 ILE A N 1
ATOM 594 C CA . ILE A 1 84 ? -1.704 -0.193 -13.641 1.00 95.31 84 ILE A CA 1
ATOM 595 C C . ILE A 1 84 ? -0.719 -1.234 -13.117 1.00 95.31 84 ILE A C 1
ATOM 597 O O . ILE A 1 84 ? 0.146 -0.913 -12.309 1.00 95.31 84 ILE A O 1
ATOM 601 N N . ALA A 1 85 ? -0.852 -2.472 -13.587 1.00 96.69 85 ALA A N 1
ATOM 602 C CA . ALA A 1 85 ? 0.214 -3.447 -13.429 1.00 96.69 85 ALA A CA 1
ATOM 603 C C . ALA A 1 85 ? 1.242 -3.236 -14.546 1.00 96.69 85 ALA A C 1
ATOM 605 O O . ALA A 1 85 ? 0.858 -3.190 -15.720 1.00 96.69 85 ALA A O 1
ATOM 606 N N . SER A 1 86 ? 2.516 -3.121 -14.193 1.00 95.19 86 SER A N 1
ATOM 607 C CA . SER A 1 86 ? 3.625 -2.979 -15.139 1.00 95.19 86 SER A CA 1
ATOM 608 C C . SER A 1 86 ? 4.776 -3.899 -14.762 1.00 95.19 86 SER A C 1
ATOM 610 O O . SER A 1 86 ? 5.017 -4.120 -13.581 1.00 95.19 86 SER A O 1
ATOM 612 N N . GLU A 1 87 ? 5.516 -4.380 -15.757 1.00 93.00 87 GLU A N 1
ATOM 613 C CA . GLU A 1 87 ? 6.764 -5.109 -15.527 1.00 93.00 87 GLU A CA 1
ATOM 614 C C . GLU A 1 87 ? 7.836 -4.168 -14.957 1.00 93.00 87 GLU A C 1
ATOM 616 O O . GLU A 1 87 ? 8.049 -3.072 -15.482 1.00 93.00 87 GLU A O 1
ATOM 621 N N . MET A 1 88 ? 8.528 -4.628 -13.921 1.00 89.12 88 MET A N 1
ATOM 622 C CA . MET A 1 88 ? 9.690 -3.992 -13.316 1.00 89.12 88 MET A CA 1
ATOM 623 C C . MET A 1 88 ? 10.874 -4.956 -13.346 1.00 89.12 88 MET A C 1
ATOM 625 O O . MET A 1 88 ? 10.782 -6.101 -12.893 1.00 89.12 88 MET A O 1
ATOM 629 N N . GLU A 1 89 ? 12.000 -4.490 -13.885 1.00 83.44 89 GLU A N 1
ATOM 630 C CA . GLU A 1 89 ? 13.191 -5.318 -14.038 1.00 83.44 89 GLU A CA 1
ATOM 631 C C . GLU A 1 89 ? 13.700 -5.804 -12.673 1.00 83.44 89 GLU A C 1
ATOM 633 O O . GLU A 1 89 ? 13.830 -5.038 -11.724 1.00 83.44 89 GLU A O 1
ATOM 638 N N . GLY A 1 90 ? 13.961 -7.109 -12.563 1.00 81.31 90 GLY A N 1
ATOM 639 C CA . GLY A 1 90 ? 14.464 -7.724 -11.332 1.00 81.31 90 GLY A CA 1
ATOM 640 C C . GLY A 1 90 ? 13.408 -8.015 -10.259 1.00 81.31 90 GLY A C 1
ATOM 641 O O . GLY A 1 90 ? 13.727 -8.732 -9.312 1.00 81.31 90 GLY A O 1
ATOM 642 N N . VAL A 1 91 ? 12.167 -7.544 -10.428 1.00 87.56 91 VAL A N 1
ATOM 643 C CA . VAL A 1 91 ? 11.052 -7.786 -9.492 1.00 87.56 91 VAL A CA 1
ATOM 644 C C . VAL A 1 91 ? 9.965 -8.650 -10.130 1.00 87.56 91 VAL A C 1
ATOM 646 O O . VAL A 1 91 ? 9.600 -9.683 -9.573 1.00 87.56 91 VAL A O 1
ATOM 649 N N . GLY A 1 92 ? 9.495 -8.274 -11.322 1.00 91.12 92 GLY A N 1
ATOM 650 C CA . GLY A 1 92 ? 8.306 -8.844 -11.961 1.00 91.12 92 GLY A CA 1
ATOM 651 C C . GLY A 1 92 ? 7.211 -7.792 -12.137 1.00 91.12 92 GLY A C 1
ATOM 652 O O . GLY A 1 92 ? 7.503 -6.600 -12.228 1.00 91.12 92 GLY A O 1
ATOM 653 N N . HIS A 1 93 ? 5.945 -8.210 -12.209 1.00 94.75 93 HIS A N 1
ATOM 654 C CA . HIS A 1 93 ? 4.842 -7.257 -12.321 1.00 94.75 93 HIS A CA 1
ATOM 655 C C . HIS A 1 93 ? 4.585 -6.568 -10.984 1.00 94.75 93 HIS A C 1
ATOM 657 O O . HIS A 1 93 ? 4.533 -7.207 -9.944 1.00 94.75 93 HIS A O 1
ATOM 663 N N . VAL A 1 94 ? 4.364 -5.259 -11.024 1.00 96.81 94 VAL A N 1
ATOM 664 C CA . VAL A 1 94 ? 4.069 -4.445 -9.841 1.00 96.81 94 VAL A CA 1
ATOM 665 C C . VAL A 1 94 ? 2.912 -3.499 -10.128 1.00 96.81 94 VAL A C 1
ATOM 667 O O . VAL A 1 94 ? 2.627 -3.189 -11.286 1.00 96.81 94 VAL A O 1
ATOM 670 N N . LEU A 1 95 ? 2.262 -2.984 -9.087 1.00 97.69 95 LEU A N 1
ATOM 671 C CA . LEU A 1 95 ? 1.297 -1.895 -9.204 1.00 97.69 95 LEU A CA 1
ATOM 672 C C . LEU A 1 95 ? 2.032 -0.555 -9.227 1.00 97.69 95 LEU A C 1
ATOM 674 O O . LEU A 1 95 ? 2.388 -0.001 -8.184 1.00 97.69 95 LEU A O 1
ATOM 678 N N . GLY A 1 96 ? 2.258 -0.037 -10.426 1.00 94.81 96 GLY A N 1
ATOM 679 C CA . GLY A 1 96 ? 3.028 1.175 -10.656 1.00 94.81 96 GLY A CA 1
ATOM 680 C C . GLY A 1 96 ? 3.365 1.370 -12.135 1.00 94.81 96 GLY A C 1
ATOM 681 O O . GLY A 1 96 ? 2.754 0.723 -12.985 1.00 94.81 96 GLY A O 1
ATOM 682 N N . PRO A 1 97 ? 4.279 2.299 -12.457 1.00 94.06 97 PRO A N 1
ATOM 683 C CA . PRO A 1 97 ? 4.855 3.294 -11.549 1.00 94.06 97 PRO A CA 1
ATOM 684 C C . PRO A 1 97 ? 3.799 4.297 -11.050 1.00 94.06 97 PRO A C 1
ATOM 686 O O . PRO A 1 97 ? 2.868 4.671 -11.765 1.00 94.06 97 PRO A O 1
ATOM 689 N N . ILE A 1 98 ? 3.938 4.737 -9.801 1.00 95.38 98 ILE A N 1
ATOM 690 C CA . ILE A 1 98 ? 3.052 5.692 -9.128 1.00 95.38 98 ILE A CA 1
ATOM 691 C C . ILE A 1 98 ? 3.809 7.008 -8.945 1.00 95.38 98 ILE A C 1
ATOM 693 O O . ILE A 1 98 ? 4.725 7.108 -8.128 1.00 95.38 98 ILE A O 1
ATOM 697 N N . GLY A 1 99 ? 3.406 8.022 -9.709 1.00 93.88 99 GLY A N 1
ATOM 698 C CA . GLY A 1 99 ? 3.964 9.373 -9.636 1.00 93.88 99 GLY A CA 1
ATOM 699 C C . GLY A 1 99 ? 3.282 10.267 -8.604 1.00 93.88 99 GLY A C 1
ATOM 700 O O . GLY A 1 99 ? 2.454 9.828 -7.802 1.00 93.88 99 GLY A O 1
ATOM 701 N N . GLY A 1 100 ? 3.615 11.555 -8.660 1.00 94.38 100 GLY A N 1
ATOM 702 C CA . GLY A 1 100 ? 3.127 12.572 -7.736 1.00 94.38 100 GLY A CA 1
ATOM 703 C C . GLY A 1 100 ? 1.618 12.768 -7.727 1.00 94.38 100 GLY A C 1
ATOM 704 O O . GLY A 1 100 ? 1.000 13.025 -8.758 1.00 94.38 100 GLY A O 1
ATOM 705 N N . SER A 1 101 ? 1.030 12.758 -6.533 1.00 96.12 101 SER A N 1
ATOM 706 C CA . SER A 1 101 ? -0.377 13.095 -6.290 1.00 96.12 101 SER A CA 1
ATOM 707 C C . SER A 1 101 ? -0.553 14.299 -5.356 1.00 96.12 101 SER A C 1
ATOM 709 O O . SER A 1 101 ? -1.651 14.556 -4.859 1.00 96.12 101 SER A O 1
ATOM 711 N N . GLY A 1 102 ? 0.529 15.034 -5.069 1.00 94.62 102 GLY A N 1
ATOM 712 C CA . GLY A 1 102 ? 0.534 16.081 -4.039 1.00 94.62 102 GLY A CA 1
ATOM 713 C C . GLY A 1 102 ? 0.281 15.518 -2.636 1.00 94.62 102 GLY A C 1
ATOM 714 O O . GLY A 1 102 ? -0.298 16.196 -1.788 1.00 94.62 102 GLY A O 1
ATOM 715 N N . GLY A 1 103 ? 0.643 14.250 -2.424 1.00 94.31 103 GLY A N 1
ATOM 716 C CA . GLY A 1 103 ? 0.395 13.493 -1.203 1.00 94.31 103 GLY A CA 1
ATOM 717 C C . GLY A 1 103 ? -1.022 12.936 -1.071 1.00 94.31 103 GLY A C 1
ATOM 718 O O . GLY A 1 103 ? -1.244 12.102 -0.210 1.00 94.31 103 GLY A O 1
ATOM 719 N N . GLN A 1 104 ? -1.984 13.324 -1.911 1.00 96.31 104 GLN A N 1
ATOM 720 C CA . GLN A 1 104 ? -3.359 12.821 -1.798 1.00 96.31 104 GLN A CA 1
ATOM 721 C C . GLN A 1 104 ? -3.469 11.355 -2.250 1.00 96.31 104 GLN A C 1
ATOM 723 O O . GLN A 1 104 ? -2.720 10.945 -3.139 1.00 96.31 104 GLN A O 1
ATOM 728 N N . PRO A 1 105 ? -4.403 10.554 -1.706 1.00 96.69 105 PRO A N 1
ATOM 729 C CA . PRO A 1 105 ? -4.608 9.189 -2.178 1.00 96.69 105 PRO A CA 1
ATOM 730 C C . PRO A 1 105 ? -5.010 9.194 -3.662 1.00 96.69 105 PRO A C 1
ATOM 732 O O . PRO A 1 105 ? -6.048 9.745 -4.031 1.00 96.69 105 PRO A O 1
ATOM 735 N N . SER A 1 106 ? -4.177 8.592 -4.511 1.00 96.81 106 SER A N 1
ATOM 736 C CA . SER A 1 106 ? -4.394 8.459 -5.958 1.00 96.81 106 SER A CA 1
ATOM 737 C C . SER A 1 106 ? -4.628 7.011 -6.369 1.00 96.81 106 SER A C 1
ATOM 739 O O . SER A 1 106 ? -5.407 6.763 -7.286 1.00 96.81 106 SER A O 1
ATOM 741 N N . VAL A 1 107 ? -4.015 6.063 -5.659 1.00 98.44 107 VAL A N 1
ATOM 742 C CA . VAL A 1 107 ? -4.205 4.626 -5.845 1.00 98.44 107 VAL A CA 1
ATOM 743 C C . VAL A 1 107 ? -5.073 4.092 -4.721 1.00 98.44 107 VAL A C 1
ATOM 745 O O . VAL A 1 107 ? -4.872 4.452 -3.563 1.00 98.44 107 VAL A O 1
ATOM 748 N N . SER A 1 108 ? -6.062 3.255 -5.029 1.00 98.38 108 SER A N 1
ATOM 749 C CA . SER A 1 108 ? -6.934 2.714 -3.984 1.00 98.38 108 SER A CA 1
ATOM 750 C C . SER A 1 108 ? -7.599 1.395 -4.340 1.00 98.38 108 SER A C 1
ATOM 752 O O . SER A 1 108 ? -7.763 1.044 -5.512 1.00 98.38 108 SER A O 1
ATOM 754 N N . ARG A 1 109 ? -8.016 0.691 -3.285 1.00 97.19 109 ARG A N 1
ATOM 755 C CA . ARG A 1 109 ? -8.885 -0.480 -3.344 1.00 97.19 109 ARG A CA 1
ATOM 756 C C . ARG A 1 109 ? -9.725 -0.587 -2.078 1.00 97.19 109 ARG A C 1
ATOM 758 O O . ARG A 1 109 ? -9.221 -0.399 -0.972 1.00 97.19 109 ARG A O 1
ATOM 765 N N . THR A 1 110 ? -11.000 -0.918 -2.243 1.00 97.06 110 THR A N 1
ATOM 766 C CA . THR A 1 110 ? -11.938 -1.119 -1.134 1.00 97.06 110 THR A CA 1
ATOM 767 C C . THR A 1 110 ? -12.144 -2.602 -0.870 1.00 97.06 110 THR A C 1
ATOM 769 O O . THR A 1 110 ? -12.297 -3.391 -1.802 1.00 97.06 110 THR A O 1
ATOM 772 N N . PHE A 1 111 ? -12.162 -2.963 0.409 1.00 95.00 111 PHE A N 1
ATOM 773 C CA . PHE A 1 111 ? -12.371 -4.319 0.887 1.00 95.00 111 PHE A CA 1
ATOM 774 C C . PHE A 1 111 ? -13.565 -4.369 1.837 1.00 95.00 111 PHE A C 1
ATOM 776 O O . PHE A 1 111 ? -13.693 -3.522 2.722 1.00 95.00 111 PHE A O 1
ATOM 783 N N . ASP A 1 112 ? -14.417 -5.379 1.680 1.00 94.31 112 ASP A N 1
ATOM 784 C CA . ASP A 1 112 ? -15.437 -5.708 2.672 1.00 94.31 112 ASP A CA 1
ATOM 785 C C . ASP A 1 112 ? -14.788 -6.522 3.796 1.00 94.31 112 ASP A C 1
ATOM 787 O O . ASP A 1 112 ? -14.161 -7.550 3.541 1.00 94.31 112 ASP A O 1
ATOM 791 N N . ILE A 1 113 ? -14.939 -6.075 5.039 1.00 93.50 113 ILE A N 1
ATOM 792 C CA . ILE A 1 113 ? -14.385 -6.724 6.229 1.00 93.50 113 ILE A CA 1
ATOM 793 C C . ILE A 1 113 ? -15.441 -7.654 6.838 1.00 93.50 113 ILE A C 1
ATOM 795 O O . ILE A 1 113 ? -16.640 -7.332 6.914 1.00 93.50 113 ILE A O 1
ATOM 799 N N . ASP A 1 114 ? -15.008 -8.850 7.237 1.00 90.88 114 ASP A N 1
ATOM 800 C CA . ASP A 1 114 ? -15.876 -9.811 7.910 1.00 90.88 114 ASP A CA 1
ATOM 801 C C . ASP A 1 114 ? -16.244 -9.256 9.291 1.00 90.88 114 ASP A C 1
ATOM 803 O O . ASP A 1 114 ? -15.335 -8.939 10.055 1.00 90.88 114 ASP A O 1
ATOM 807 N N . PRO A 1 115 ? -17.532 -9.126 9.655 1.00 89.31 115 PRO A N 1
ATOM 808 C CA . PRO A 1 115 ? -17.935 -8.568 10.950 1.00 89.31 115 PRO A CA 1
ATOM 809 C C . PRO A 1 115 ? -17.497 -9.426 12.149 1.00 89.31 115 PRO A C 1
ATOM 811 O O . PRO A 1 115 ? -17.519 -8.950 13.281 1.00 89.31 115 PRO A O 1
ATOM 814 N N . ASN A 1 116 ? -17.092 -10.676 11.919 1.00 88.25 116 ASN A N 1
ATOM 815 C CA . ASN A 1 116 ? -16.584 -11.580 12.944 1.00 88.25 116 ASN A CA 1
ATOM 816 C C . ASN A 1 116 ? -15.048 -11.595 13.018 1.00 88.25 116 ASN A C 1
ATOM 818 O O . ASN A 1 116 ? -14.497 -12.179 13.953 1.00 88.25 116 ASN A O 1
ATOM 822 N N . ALA A 1 117 ? -14.346 -10.956 12.074 1.00 88.12 117 ALA A N 1
ATOM 823 C CA . ALA A 1 117 ? -12.905 -10.758 12.178 1.00 88.12 117 ALA A CA 1
ATOM 824 C C . ALA A 1 117 ? -12.565 -9.903 13.403 1.00 88.12 117 ALA A C 1
ATOM 826 O O . ALA A 1 117 ? -13.252 -8.932 13.717 1.00 88.12 117 ALA A O 1
ATOM 827 N N . SER A 1 118 ? -11.480 -10.243 14.098 1.00 90.25 118 SER A N 1
ATOM 828 C CA . SER A 1 118 ? -10.956 -9.417 15.194 1.00 90.25 118 SER A CA 1
ATOM 829 C C . SER A 1 118 ? -10.182 -8.197 14.687 1.00 90.25 118 SER A C 1
ATOM 831 O O . SER A 1 118 ? -10.019 -7.218 15.414 1.00 90.25 118 SER A O 1
ATOM 833 N N . LYS A 1 119 ? -9.688 -8.255 13.446 1.00 92.25 119 LYS A N 1
ATOM 834 C CA . LYS A 1 119 ? -8.933 -7.197 12.771 1.00 92.25 119 LYS A CA 1
ATOM 835 C C . LYS A 1 119 ? -8.919 -7.416 11.259 1.00 92.25 119 LYS A C 1
ATOM 837 O O . LYS A 1 119 ? -9.020 -8.552 10.804 1.00 92.25 119 LYS A O 1
ATOM 842 N N . ALA A 1 120 ? -8.696 -6.341 10.512 1.00 94.94 120 ALA A N 1
ATOM 843 C CA . ALA A 1 120 ? -8.248 -6.394 9.124 1.00 94.94 120 ALA A CA 1
ATOM 844 C C . ALA A 1 120 ? -6.731 -6.164 9.069 1.00 94.94 120 ALA A C 1
ATOM 846 O O . ALA A 1 120 ? -6.211 -5.334 9.824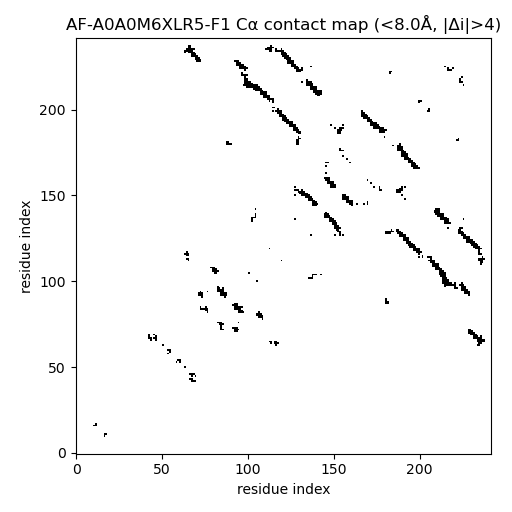 1.00 94.94 120 ALA A O 1
ATOM 847 N N . THR A 1 121 ? -6.015 -6.867 8.190 1.00 95.94 121 THR A N 1
ATOM 848 C CA . THR A 1 121 ? -4.586 -6.596 7.948 1.00 95.94 121 THR A CA 1
ATOM 849 C C . THR A 1 121 ? -4.312 -6.288 6.488 1.00 95.94 121 THR A C 1
ATOM 851 O O . THR A 1 121 ? -4.997 -6.815 5.615 1.00 95.94 121 THR A O 1
ATOM 854 N N . PHE A 1 122 ? -3.304 -5.451 6.244 1.00 97.56 122 PHE A N 1
ATOM 855 C CA . PHE A 1 122 ? -2.775 -5.134 4.920 1.00 97.56 122 PHE A CA 1
ATOM 856 C C . PHE A 1 122 ? -1.255 -5.233 4.960 1.00 97.56 122 PHE A C 1
ATOM 858 O O . PHE A 1 122 ? -0.620 -4.652 5.840 1.00 97.56 122 PHE A O 1
ATOM 865 N N . GLU A 1 123 ? -0.679 -5.974 4.029 1.00 97.81 123 GLU A N 1
ATOM 866 C CA . GLU A 1 123 ? 0.754 -6.229 3.922 1.00 97.81 123 GLU A CA 1
ATOM 867 C C . GLU A 1 123 ? 1.182 -6.058 2.472 1.00 97.81 123 GLU A C 1
ATOM 869 O O . GLU A 1 123 ? 0.457 -6.491 1.584 1.00 97.81 123 GLU A O 1
ATOM 874 N N . PHE A 1 124 ? 2.311 -5.407 2.226 1.00 98.44 124 PHE A N 1
ATOM 875 C CA . PHE A 1 124 ? 2.845 -5.212 0.877 1.00 98.44 124 PHE A CA 1
ATOM 876 C C . PHE A 1 124 ? 4.297 -4.753 0.933 1.00 98.44 124 PHE A C 1
ATOM 878 O O . PHE A 1 124 ? 4.749 -4.223 1.952 1.00 98.44 124 PHE A O 1
ATOM 885 N N . ASP A 1 125 ? 4.990 -4.896 -0.187 1.00 98.00 125 ASP A N 1
ATOM 886 C CA . ASP A 1 125 ? 6.296 -4.299 -0.404 1.00 98.00 125 ASP A CA 1
ATOM 887 C C . ASP A 1 125 ? 6.107 -2.955 -1.105 1.00 98.00 125 ASP A C 1
ATOM 889 O O . ASP A 1 125 ? 5.401 -2.845 -2.109 1.00 98.00 125 ASP A O 1
ATOM 893 N N . LEU A 1 126 ? 6.707 -1.909 -0.542 1.00 97.75 126 LEU A N 1
ATOM 894 C CA . LEU A 1 126 ? 6.776 -0.588 -1.144 1.00 97.75 126 LEU A CA 1
ATOM 895 C C . LEU A 1 126 ? 8.145 -0.410 -1.785 1.00 97.75 126 LEU A C 1
ATOM 897 O O . LEU A 1 126 ? 9.165 -0.414 -1.093 1.00 97.75 126 LEU A O 1
ATOM 901 N N . LEU A 1 127 ? 8.142 -0.215 -3.094 1.00 95.69 127 LEU A N 1
ATOM 902 C CA . LEU A 1 127 ? 9.321 0.019 -3.902 1.00 95.69 127 LEU A CA 1
ATOM 903 C C . LEU A 1 127 ? 9.438 1.528 -4.099 1.00 95.69 127 LEU A C 1
ATOM 905 O O . LEU A 1 127 ? 8.501 2.162 -4.582 1.00 95.69 127 LEU A O 1
ATOM 909 N N . ALA A 1 128 ? 10.552 2.104 -3.668 1.00 94.00 128 ALA A N 1
ATOM 910 C CA . ALA A 1 128 ? 10.869 3.519 -3.811 1.00 94.00 128 ALA A CA 1
ATOM 911 C C . ALA A 1 128 ? 12.065 3.635 -4.756 1.00 94.00 128 ALA A C 1
ATOM 913 O O . ALA A 1 128 ? 13.134 3.104 -4.442 1.00 94.00 128 ALA A O 1
ATOM 914 N N . MET A 1 129 ? 11.850 4.271 -5.906 1.00 87.62 129 MET A N 1
ATOM 915 C CA . MET A 1 129 ? 12.763 4.200 -7.042 1.00 87.62 129 MET A CA 1
ATOM 916 C C . MET A 1 129 ? 13.485 5.513 -7.316 1.00 87.62 129 MET A C 1
ATOM 918 O O . MET A 1 129 ? 12.901 6.589 -7.204 1.00 87.62 129 MET A O 1
ATOM 922 N N . ASP A 1 130 ? 14.713 5.352 -7.784 1.00 79.88 130 ASP A N 1
ATOM 923 C CA . ASP A 1 130 ? 15.594 6.290 -8.451 1.00 79.88 130 ASP A CA 1
ATOM 924 C C . ASP A 1 130 ? 15.937 7.511 -7.583 1.00 79.88 130 ASP A C 1
ATOM 926 O O . ASP A 1 130 ? 16.436 7.358 -6.459 1.00 79.88 130 ASP A O 1
ATOM 930 N N . SER A 1 131 ? 15.729 8.735 -8.067 1.00 83.00 131 SER A N 1
ATOM 931 C CA . SER A 1 131 ? 16.354 9.914 -7.471 1.00 83.00 131 SER A CA 1
ATOM 932 C C . SER A 1 131 ? 15.517 10.604 -6.399 1.00 83.00 131 SER A C 1
ATOM 934 O O . SER A 1 131 ? 15.742 11.789 -6.166 1.00 83.00 131 SER A O 1
ATOM 936 N N . LEU A 1 132 ? 14.588 9.893 -5.739 1.00 87.50 132 LEU A N 1
ATOM 937 C CA . LEU A 1 132 ? 13.779 10.452 -4.643 1.00 87.50 132 LEU A CA 1
ATOM 938 C C . LEU A 1 132 ? 14.706 11.152 -3.637 1.00 87.50 132 LEU A C 1
ATOM 940 O O . LEU A 1 132 ? 15.568 10.508 -3.033 1.00 87.50 132 LEU A O 1
ATOM 944 N N . ASP A 1 133 ? 14.531 12.458 -3.459 1.00 89.94 133 ASP A N 1
ATOM 945 C CA . ASP A 1 133 ? 15.421 13.346 -2.710 1.00 89.94 133 ASP A CA 1
ATOM 946 C C . ASP A 1 133 ? 14.750 14.047 -1.514 1.00 89.94 133 ASP A C 1
ATOM 948 O O . ASP A 1 133 ? 15.395 14.852 -0.828 1.00 89.94 133 ASP A O 1
ATOM 952 N N . LYS A 1 134 ? 13.483 13.711 -1.238 1.00 93.50 134 LYS A N 1
ATOM 953 C CA . LYS A 1 134 ? 12.766 13.655 0.067 1.00 93.50 134 LYS A CA 1
ATOM 954 C C . LYS A 1 134 ? 11.272 13.389 -0.114 1.00 93.50 134 LYS A C 1
ATOM 956 O O . LYS A 1 134 ? 10.435 13.738 0.729 1.00 93.50 134 LYS A O 1
ATOM 961 N N . GLU A 1 135 ? 10.909 12.762 -1.216 1.00 95.31 135 GLU A N 1
ATOM 962 C CA . GLU A 1 135 ? 9.545 12.461 -1.580 1.00 95.31 135 GLU A CA 1
ATOM 963 C C . GLU A 1 135 ? 9.056 11.255 -0.790 1.00 95.31 135 GLU A C 1
ATOM 965 O O . GLU A 1 135 ? 9.807 10.362 -0.397 1.00 95.31 135 GLU A O 1
ATOM 970 N N . SER A 1 136 ? 7.760 11.244 -0.506 1.00 97.56 136 SER A N 1
ATOM 971 C CA . SER A 1 136 ? 7.147 10.248 0.354 1.00 97.56 136 SER A CA 1
ATOM 972 C C . SER A 1 136 ? 6.039 9.504 -0.363 1.00 97.56 136 SER A C 1
ATOM 974 O O . SER A 1 136 ? 5.145 10.130 -0.932 1.00 97.56 136 SER A O 1
ATOM 976 N N . GLY A 1 137 ? 6.057 8.179 -0.243 1.00 98.12 137 GLY A N 1
ATOM 977 C CA . GLY A 1 137 ? 4.890 7.332 -0.447 1.00 98.12 137 GLY A CA 1
ATOM 978 C C . GLY A 1 137 ? 4.045 7.348 0.823 1.00 98.12 137 GLY A C 1
ATOM 979 O O . GLY A 1 137 ? 4.536 7.001 1.899 1.00 98.12 137 GLY A O 1
ATOM 980 N N . ILE A 1 138 ? 2.795 7.788 0.720 1.00 98.56 138 ILE A N 1
ATOM 981 C CA . ILE A 1 138 ? 1.883 8.009 1.845 1.00 98.56 138 ILE A CA 1
ATOM 982 C C . ILE A 1 138 ? 0.764 6.976 1.804 1.00 98.56 138 ILE A C 1
ATOM 984 O O . ILE A 1 138 ? 0.138 6.753 0.770 1.00 98.56 138 ILE A O 1
ATOM 988 N N . ILE A 1 139 ? 0.502 6.354 2.947 1.00 98.62 139 ILE A N 1
ATOM 989 C CA . ILE A 1 139 ? -0.407 5.225 3.075 1.00 98.62 139 ILE A CA 1
ATOM 990 C C . ILE A 1 139 ? -1.655 5.677 3.822 1.00 98.62 139 ILE A C 1
ATOM 992 O O . ILE A 1 139 ? -1.570 6.308 4.877 1.00 98.62 139 ILE A O 1
ATOM 996 N N . TYR A 1 140 ? -2.816 5.315 3.286 1.00 98.50 140 TYR A N 1
ATOM 997 C CA . TYR A 1 140 ? -4.126 5.695 3.790 1.00 98.50 140 TYR A CA 1
ATOM 998 C C . TYR A 1 140 ? -4.976 4.468 4.090 1.00 98.50 140 TYR A C 1
ATOM 1000 O O . TYR A 1 140 ? -5.021 3.523 3.303 1.00 98.50 140 TYR A O 1
ATOM 1008 N N . ILE A 1 141 ? -5.716 4.514 5.194 1.00 97.38 141 ILE A N 1
ATOM 1009 C CA . ILE A 1 141 ? -6.715 3.506 5.544 1.00 97.38 141 ILE A CA 1
ATOM 1010 C C . ILE A 1 141 ? -8.009 4.216 5.925 1.00 97.38 141 ILE A C 1
ATOM 1012 O O . ILE A 1 141 ? -8.017 5.095 6.783 1.00 97.38 141 ILE A O 1
ATOM 1016 N N . GLY A 1 142 ? -9.106 3.892 5.237 1.00 95.06 142 GLY A N 1
ATOM 1017 C CA . GLY A 1 142 ? -10.386 4.582 5.429 1.00 95.06 142 GLY A CA 1
ATOM 1018 C C . GLY A 1 142 ? -10.318 6.085 5.118 1.00 95.06 142 GLY A C 1
ATOM 1019 O O . GLY A 1 142 ? -11.089 6.862 5.670 1.00 95.06 142 GLY A O 1
ATOM 1020 N N . GLY A 1 143 ? -9.371 6.502 4.269 1.00 94.62 143 GLY A N 1
ATOM 1021 C CA . GLY A 1 143 ? -9.118 7.910 3.941 1.00 94.62 143 GLY A CA 1
ATOM 1022 C C . GLY A 1 143 ? -8.264 8.675 4.960 1.00 94.62 143 GLY A C 1
ATOM 1023 O O . GLY A 1 143 ? -7.993 9.852 4.741 1.00 94.62 143 GLY A O 1
ATOM 1024 N N . ILE A 1 144 ? -7.811 8.033 6.040 1.00 95.19 144 ILE A N 1
ATOM 1025 C CA . ILE A 1 144 ? -6.932 8.629 7.056 1.00 95.19 144 ILE A CA 1
ATOM 1026 C C . ILE A 1 144 ? -5.485 8.236 6.751 1.00 95.19 144 ILE A C 1
ATOM 1028 O O . ILE A 1 144 ? -5.221 7.063 6.491 1.00 95.19 144 ILE A O 1
ATOM 1032 N N . GLU A 1 145 ? -4.552 9.195 6.775 1.00 97.50 145 GLU A N 1
ATOM 1033 C CA . GLU A 1 145 ? -3.113 8.907 6.668 1.00 97.50 145 GLU A CA 1
ATOM 1034 C C . GLU A 1 145 ? -2.688 8.048 7.860 1.00 97.50 145 GLU A C 1
ATOM 1036 O O . GLU A 1 145 ? -2.888 8.442 9.009 1.00 97.50 145 GLU A O 1
ATOM 1041 N N . VAL A 1 146 ? -2.107 6.877 7.594 1.00 97.38 146 VAL A N 1
ATOM 1042 C CA . VAL A 1 146 ? -1.610 5.982 8.648 1.00 97.38 146 VAL A CA 1
ATOM 1043 C C . VAL A 1 146 ? -0.093 6.025 8.801 1.00 97.38 146 VAL A C 1
ATOM 1045 O O . VAL A 1 146 ? 0.448 5.755 9.872 1.00 97.38 146 VAL A O 1
ATOM 1048 N N . GLY A 1 147 ? 0.617 6.407 7.748 1.00 97.00 147 GLY A N 1
ATOM 1049 C CA . GLY A 1 147 ? 2.059 6.584 7.772 1.00 97.00 147 GLY A CA 1
ATOM 1050 C C . GLY A 1 147 ? 2.613 6.789 6.376 1.00 97.00 147 GLY A C 1
ATOM 1051 O O . GLY A 1 147 ? 1.885 6.736 5.385 1.00 97.00 147 GLY A O 1
ATOM 1052 N N . LYS A 1 148 ? 3.918 7.015 6.304 1.00 98.00 148 LYS A N 1
ATOM 1053 C CA . LYS A 1 148 ? 4.626 7.248 5.050 1.00 98.00 148 LYS A CA 1
ATOM 1054 C C . LYS A 1 148 ? 6.040 6.704 5.088 1.00 98.00 148 LYS A C 1
ATOM 1056 O O . LYS A 1 148 ? 6.644 6.597 6.157 1.00 98.00 148 LYS A O 1
ATOM 1061 N N . VAL A 1 149 ? 6.564 6.403 3.909 1.00 97.94 149 VAL A N 1
ATOM 1062 C CA . VAL A 1 149 ? 7.980 6.113 3.687 1.00 97.94 149 VAL A CA 1
ATOM 1063 C C . VAL A 1 149 ? 8.547 7.225 2.825 1.00 97.94 149 VAL A C 1
ATOM 1065 O O . VAL A 1 149 ? 8.077 7.442 1.712 1.00 97.94 149 VAL A O 1
ATOM 1068 N N . THR A 1 150 ? 9.536 7.931 3.357 1.00 96.88 150 THR A N 1
ATOM 1069 C CA . THR A 1 150 ? 10.281 8.972 2.650 1.00 96.88 150 THR A CA 1
ATOM 1070 C C . THR A 1 150 ? 11.528 8.360 2.027 1.00 96.88 150 THR A C 1
ATOM 1072 O O . THR A 1 150 ? 12.322 7.759 2.751 1.00 96.88 150 THR A O 1
ATOM 1075 N N . GLY A 1 151 ? 11.688 8.498 0.712 1.00 93.12 151 GLY A N 1
ATOM 1076 C CA . GLY A 1 151 ? 12.919 8.155 0.004 1.00 93.12 151 GLY A CA 1
ATOM 1077 C C . GLY A 1 151 ? 13.927 9.304 0.064 1.00 93.12 151 GLY A C 1
ATOM 1078 O O . GLY A 1 151 ? 13.541 10.468 0.017 1.00 93.12 151 GLY A O 1
ATOM 1079 N N . ASP A 1 152 ? 15.208 8.969 0.206 1.00 90.69 152 ASP A N 1
ATOM 1080 C CA . ASP A 1 152 ? 16.344 9.889 0.048 1.00 90.69 152 ASP A CA 1
ATOM 1081 C C . ASP A 1 152 ? 17.523 9.082 -0.512 1.00 90.69 152 ASP A C 1
ATOM 1083 O O . ASP A 1 152 ? 18.281 8.467 0.246 1.00 90.69 152 ASP A O 1
ATOM 1087 N N . HIS A 1 153 ? 17.606 8.986 -1.841 1.00 85.75 153 HIS A N 1
ATOM 1088 C CA . HIS A 1 153 ? 18.652 8.278 -2.587 1.00 85.75 153 HIS A CA 1
ATOM 1089 C C . HIS A 1 153 ? 18.948 6.870 -2.030 1.00 85.75 153 HIS A C 1
ATOM 1091 O O . HIS A 1 153 ? 20.058 6.573 -1.574 1.00 85.75 153 HIS A O 1
ATOM 1097 N N . GLY A 1 154 ? 17.917 6.024 -1.973 1.00 81.38 154 GLY A N 1
ATOM 1098 C CA . GLY A 1 154 ? 18.016 4.659 -1.446 1.00 81.38 154 GLY A CA 1
ATOM 1099 C C . GLY A 1 154 ? 18.013 4.565 0.075 1.00 81.38 154 GLY A C 1
ATOM 1100 O O . GLY A 1 154 ? 18.196 3.487 0.623 1.00 81.38 154 GLY A O 1
ATOM 1101 N N . THR A 1 155 ? 17.792 5.663 0.800 1.00 89.00 155 THR A N 1
ATOM 1102 C CA . THR A 1 155 ? 17.662 5.648 2.265 1.00 89.00 155 THR A CA 1
ATOM 1103 C C . THR A 1 155 ? 16.198 5.831 2.677 1.00 89.00 155 THR A C 1
ATOM 1105 O O . THR A 1 155 ? 15.771 6.960 2.924 1.00 89.00 155 THR A O 1
ATOM 1108 N N . PRO A 1 156 ? 15.399 4.750 2.781 1.00 93.19 156 PRO A N 1
ATOM 1109 C CA . PRO A 1 156 ? 14.001 4.866 3.169 1.00 93.19 156 PRO A CA 1
ATOM 1110 C C . PRO A 1 156 ? 13.880 5.189 4.660 1.00 93.19 156 PRO A C 1
ATOM 1112 O O . PRO A 1 156 ? 14.487 4.538 5.513 1.00 93.19 156 PRO A O 1
ATOM 1115 N N . THR A 1 157 ? 13.038 6.164 4.988 1.00 95.19 157 THR A N 1
ATOM 1116 C CA . THR A 1 157 ? 12.678 6.499 6.368 1.00 95.19 157 THR A CA 1
ATOM 1117 C C . THR A 1 157 ? 11.179 6.354 6.561 1.00 95.19 157 THR A C 1
ATOM 1119 O O . THR A 1 157 ? 10.389 7.068 5.948 1.00 95.19 157 THR A O 1
ATOM 1122 N N . PHE A 1 158 ? 10.770 5.449 7.448 1.00 96.50 158 PHE A N 1
ATOM 1123 C CA . PHE A 1 158 ? 9.368 5.306 7.822 1.00 96.50 158 PHE A CA 1
ATOM 1124 C C . PHE A 1 158 ? 8.974 6.290 8.928 1.00 96.50 158 PHE A C 1
ATOM 1126 O O . PHE A 1 158 ? 9.672 6.424 9.932 1.00 96.50 158 PHE A O 1
ATOM 1133 N N . THR A 1 159 ? 7.814 6.926 8.765 1.00 95.88 159 THR A N 1
ATOM 1134 C CA . THR A 1 159 ? 7.176 7.777 9.774 1.00 95.88 159 THR A CA 1
ATOM 1135 C C . THR A 1 159 ? 5.701 7.400 9.893 1.00 95.88 159 THR A C 1
ATOM 1137 O O . THR A 1 159 ? 4.951 7.519 8.926 1.00 95.88 159 THR A O 1
ATOM 1140 N N . ALA A 1 160 ? 5.270 6.953 11.075 1.00 93.50 160 ALA A N 1
ATOM 1141 C CA . ALA A 1 160 ? 3.848 6.756 11.362 1.00 93.50 160 ALA A CA 1
ATOM 1142 C C . ALA A 1 160 ? 3.129 8.112 11.463 1.00 93.50 160 ALA A C 1
ATOM 1144 O O . ALA A 1 160 ? 3.730 9.096 11.899 1.00 93.50 160 ALA A O 1
ATOM 1145 N N . ALA A 1 161 ? 1.854 8.166 11.076 1.00 93.56 161 ALA A N 1
ATOM 1146 C CA . ALA A 1 161 ? 1.073 9.391 11.201 1.00 93.56 161 ALA A CA 1
ATOM 1147 C C . ALA A 1 161 ? 0.827 9.749 12.675 1.00 93.56 161 ALA A C 1
ATOM 1149 O O . ALA A 1 161 ? 0.728 8.879 13.544 1.00 93.56 161 ALA A O 1
ATOM 1150 N N . GLU A 1 162 ? 0.713 11.042 12.965 1.00 90.25 162 GLU A N 1
ATOM 1151 C CA . GLU A 1 162 ? 0.327 11.501 14.296 1.00 90.25 162 GLU A CA 1
ATOM 1152 C C . GLU A 1 162 ? -1.178 11.312 14.514 1.00 90.25 162 GLU A C 1
ATOM 1154 O O . GLU A 1 162 ? -1.981 11.524 13.608 1.00 90.25 162 GLU A O 1
ATOM 1159 N N . GLY A 1 163 ? -1.573 10.943 15.736 1.00 88.31 163 GLY A N 1
ATOM 1160 C CA . GLY A 1 163 ? -2.989 10.854 16.104 1.00 88.31 163 GLY A CA 1
ATOM 1161 C C . GLY A 1 163 ? -3.756 9.722 15.416 1.00 88.31 163 GLY A C 1
ATOM 1162 O O . GLY A 1 163 ? -4.941 9.888 15.129 1.00 88.31 163 GLY A O 1
ATOM 1163 N N . LEU A 1 164 ? -3.099 8.586 15.152 1.00 89.12 164 LEU A N 1
ATOM 1164 C CA . LEU A 1 164 ? -3.768 7.393 14.629 1.00 89.12 164 LEU A CA 1
ATOM 1165 C C . LEU A 1 164 ? -4.988 7.014 15.483 1.00 89.12 164 LEU A C 1
ATOM 1167 O O . LEU A 1 164 ? -4.892 7.056 16.713 1.00 89.12 164 LEU A O 1
ATOM 1171 N N . PRO A 1 165 ? -6.108 6.601 14.858 1.00 87.62 165 PRO A N 1
ATOM 1172 C CA . PRO A 1 165 ? -7.232 6.038 15.591 1.00 87.62 165 PRO A CA 1
ATOM 1173 C C . PRO A 1 165 ? -6.806 4.835 16.438 1.00 87.62 165 PRO A C 1
ATOM 1175 O O . PRO A 1 165 ? -5.943 4.047 16.033 1.00 87.62 165 PRO A O 1
ATOM 1178 N N . ASP A 1 166 ? -7.454 4.664 17.589 1.00 86.69 166 ASP A N 1
ATOM 1179 C CA . ASP A 1 166 ? -7.216 3.517 18.462 1.00 86.69 166 ASP A CA 1
ATOM 1180 C C . ASP A 1 166 ? -7.401 2.198 17.695 1.00 86.69 166 ASP A C 1
ATOM 1182 O O . ASP A 1 166 ? -8.352 2.017 16.935 1.00 86.69 166 ASP A O 1
ATOM 1186 N N . GLY A 1 167 ? -6.467 1.264 17.887 1.00 87.56 167 GLY A N 1
ATOM 1187 C CA . GLY A 1 167 ? -6.493 -0.041 17.222 1.00 87.56 167 GLY A CA 1
ATOM 1188 C C . GLY A 1 167 ? -5.888 -0.072 15.814 1.00 87.56 167 GLY A C 1
ATOM 1189 O O . GLY A 1 167 ? -5.769 -1.163 15.253 1.00 87.56 167 GLY A O 1
ATOM 1190 N N . VAL A 1 168 ? -5.452 1.066 15.260 1.00 93.38 168 VAL A N 1
ATOM 1191 C CA . VAL A 1 168 ? -4.639 1.105 14.035 1.00 93.38 168 VAL A CA 1
ATOM 1192 C C . VAL A 1 168 ? -3.161 0.997 14.396 1.00 93.38 168 VAL A C 1
ATOM 1194 O O . VAL A 1 168 ? -2.621 1.803 15.150 1.00 93.38 168 VAL A O 1
ATOM 1197 N N . ILE A 1 169 ? -2.482 -0.000 13.836 1.00 91.38 169 ILE A N 1
ATOM 1198 C CA . ILE A 1 169 ? -1.041 -0.198 13.997 1.00 91.38 169 ILE A CA 1
ATOM 1199 C C . ILE A 1 169 ? -0.428 -0.347 12.614 1.00 91.38 169 ILE A C 1
ATOM 1201 O O . ILE A 1 169 ? -0.889 -1.160 11.819 1.00 91.38 169 ILE A O 1
ATOM 1205 N N . ILE A 1 170 ? 0.644 0.392 12.354 1.00 94.62 170 ILE A N 1
ATOM 1206 C CA . ILE A 1 170 ? 1.462 0.263 11.151 1.00 94.62 170 ILE A CA 1
ATOM 1207 C C . ILE A 1 170 ? 2.914 -0.009 11.546 1.00 94.62 170 ILE A C 1
ATOM 1209 O O . ILE A 1 170 ? 3.427 0.532 12.528 1.00 94.62 170 ILE A O 1
ATOM 1213 N N . ARG A 1 171 ? 3.570 -0.883 10.790 1.00 89.81 171 ARG A N 1
ATOM 1214 C CA . ARG A 1 171 ? 4.983 -1.225 10.915 1.00 89.81 171 ARG A CA 1
ATOM 1215 C C . ARG A 1 171 ? 5.619 -1.193 9.537 1.00 89.81 171 ARG A C 1
ATOM 1217 O O . ARG A 1 171 ? 4.982 -1.561 8.553 1.00 89.81 171 ARG A O 1
ATOM 1224 N N . ALA A 1 172 ? 6.881 -0.797 9.503 1.00 91.75 172 ALA A N 1
ATOM 1225 C CA . ALA A 1 172 ? 7.701 -0.827 8.309 1.00 91.75 172 ALA A CA 1
ATOM 1226 C C . ALA A 1 172 ? 9.040 -1.487 8.627 1.00 91.75 172 ALA A C 1
ATOM 1228 O O . ALA A 1 172 ? 9.597 -1.277 9.707 1.00 91.75 172 ALA A O 1
ATOM 1229 N N . THR A 1 173 ? 9.545 -2.269 7.682 1.00 90.44 173 THR A N 1
ATOM 1230 C CA . THR A 1 173 ? 10.868 -2.890 7.742 1.00 90.44 173 THR A CA 1
ATOM 1231 C C . THR A 1 173 ? 11.569 -2.636 6.421 1.00 90.44 173 THR A C 1
ATOM 1233 O O . THR A 1 173 ? 11.049 -3.008 5.374 1.00 90.44 173 THR A O 1
ATOM 1236 N N . THR A 1 174 ? 12.747 -2.018 6.447 1.00 91.06 174 THR A N 1
ATOM 1237 C CA . THR A 1 174 ? 13.591 -1.929 5.250 1.00 91.06 174 THR A CA 1
ATOM 1238 C C . THR A 1 174 ? 14.054 -3.333 4.876 1.00 91.06 174 THR A C 1
ATOM 1240 O O . THR A 1 174 ? 14.720 -3.989 5.678 1.00 91.06 174 THR A O 1
ATOM 1243 N N . LEU A 1 175 ? 13.671 -3.794 3.688 1.00 90.69 175 LEU A N 1
ATOM 1244 C CA . LEU A 1 175 ? 14.038 -5.106 3.157 1.00 90.69 175 LEU A CA 1
ATOM 1245 C C . LEU A 1 175 ? 15.323 -5.009 2.338 1.00 90.69 175 LEU A C 1
ATOM 1247 O O . LEU A 1 175 ? 16.228 -5.815 2.531 1.00 90.69 175 LEU A O 1
ATOM 1251 N N . ASP A 1 176 ? 15.415 -3.979 1.496 1.00 89.69 176 ASP A N 1
ATOM 1252 C CA . ASP A 1 176 ? 16.608 -3.650 0.722 1.00 89.69 176 ASP A CA 1
ATOM 1253 C C . ASP A 1 176 ? 16.730 -2.128 0.549 1.00 89.69 176 ASP A C 1
ATOM 1255 O O . ASP A 1 176 ? 15.740 -1.398 0.608 1.00 89.69 176 ASP A O 1
ATOM 1259 N N . LYS A 1 177 ? 17.953 -1.640 0.387 1.00 85.25 177 LYS A N 1
ATOM 1260 C CA . LYS A 1 177 ? 18.303 -0.221 0.235 1.00 85.25 177 LYS A CA 1
ATOM 1261 C C . LYS A 1 177 ? 19.496 0.006 -0.709 1.00 85.25 177 LYS A C 1
ATOM 1263 O O . LYS A 1 177 ? 20.103 1.076 -0.712 1.00 85.25 177 LYS A O 1
ATOM 1268 N N . ASP A 1 178 ? 19.937 -1.054 -1.379 1.00 83.94 178 ASP A N 1
ATOM 1269 C CA . ASP A 1 178 ? 21.087 -1.079 -2.286 1.00 83.94 178 ASP A CA 1
ATOM 1270 C C . ASP A 1 178 ? 20.729 -1.924 -3.515 1.00 83.94 178 ASP A C 1
ATOM 1272 O O . ASP A 1 178 ? 21.442 -2.849 -3.900 1.00 83.94 178 ASP A O 1
ATOM 1276 N N . VAL A 1 179 ? 19.553 -1.638 -4.078 1.00 84.81 179 VAL A N 1
ATOM 1277 C CA . VAL A 1 179 ? 18.988 -2.348 -5.226 1.00 84.81 179 VAL A CA 1
ATOM 1278 C C . VAL A 1 179 ? 18.786 -1.383 -6.390 1.00 84.81 179 VAL A C 1
ATOM 1280 O O . VAL A 1 179 ? 18.627 -0.187 -6.176 1.00 84.81 179 VAL A O 1
ATOM 1283 N N . GLN A 1 180 ? 18.804 -1.911 -7.613 1.00 86.12 180 GLN A N 1
ATOM 1284 C CA . GLN A 1 180 ? 18.450 -1.180 -8.826 1.00 86.12 180 GLN A CA 1
ATOM 1285 C C . GLN A 1 180 ? 17.175 -1.794 -9.410 1.00 86.12 180 GLN A C 1
ATOM 1287 O O . GLN A 1 180 ? 17.191 -2.933 -9.874 1.00 86.12 180 GLN A O 1
ATOM 1292 N N . LEU A 1 181 ? 16.078 -1.051 -9.358 1.00 83.12 181 LEU A N 1
ATOM 1293 C CA . LEU A 1 181 ? 14.730 -1.432 -9.789 1.00 83.12 181 LEU A CA 1
ATOM 1294 C C . LEU A 1 181 ? 14.345 -0.765 -11.120 1.00 83.12 181 LEU A C 1
ATOM 1296 O O . LEU A 1 181 ? 13.257 -0.994 -11.648 1.00 83.12 181 LEU A O 1
ATOM 1300 N N . GLY A 1 182 ? 15.235 0.059 -11.675 1.00 75.50 182 GLY A N 1
ATOM 1301 C CA . GLY A 1 182 ? 15.079 0.745 -12.956 1.00 75.50 182 GLY A CA 1
ATOM 1302 C C . GLY A 1 182 ? 15.716 2.132 -12.926 1.00 75.50 182 GLY A C 1
ATOM 1303 O O . GLY A 1 182 ? 16.450 2.448 -11.996 1.00 75.50 182 GLY A O 1
ATOM 1304 N N . GLY A 1 183 ? 15.443 2.951 -13.944 1.00 75.06 183 GLY A N 1
ATOM 1305 C CA . GLY A 1 183 ? 15.866 4.356 -13.958 1.00 75.06 183 GLY A CA 1
ATOM 1306 C C . GLY A 1 183 ? 17.386 4.547 -14.002 1.00 75.06 183 GLY A C 1
ATOM 1307 O O . GLY A 1 183 ? 18.088 3.862 -14.750 1.00 75.06 183 GLY A O 1
ATOM 1308 N N . SER A 1 184 ? 17.883 5.519 -13.241 1.00 73.19 184 SER A N 1
ATOM 1309 C CA . SER A 1 184 ? 19.300 5.872 -13.161 1.00 73.19 184 SER A CA 1
ATOM 1310 C C . SER A 1 184 ? 20.085 4.984 -12.192 1.00 73.19 184 SER A C 1
ATOM 1312 O O . SER A 1 184 ? 19.858 4.979 -10.988 1.00 73.19 184 SER A O 1
ATOM 1314 N N . ASP A 1 185 ? 21.158 4.370 -12.679 1.00 79.69 185 ASP A N 1
ATOM 1315 C CA . ASP A 1 185 ? 22.140 3.599 -11.903 1.00 79.69 185 ASP A CA 1
ATOM 1316 C C . ASP A 1 185 ? 23.106 4.471 -11.065 1.00 79.69 185 ASP A C 1
ATOM 1318 O O . ASP A 1 185 ? 24.143 4.023 -10.569 1.00 79.69 185 ASP A O 1
ATOM 1322 N N . ARG A 1 186 ? 22.773 5.758 -10.893 1.00 82.31 186 ARG A N 1
ATOM 1323 C CA . ARG A 1 186 ? 23.503 6.698 -10.029 1.00 82.31 186 ARG A CA 1
ATOM 1324 C C . ARG A 1 186 ? 23.016 6.679 -8.582 1.00 82.31 186 ARG A C 1
ATOM 1326 O O . ARG A 1 186 ? 23.800 7.021 -7.691 1.00 82.31 186 ARG A O 1
ATOM 1333 N N . TYR A 1 187 ? 21.746 6.364 -8.372 1.00 82.56 187 TYR A N 1
ATOM 1334 C CA . TYR A 1 187 ? 21.108 6.359 -7.066 1.00 82.56 187 TYR A CA 1
ATOM 1335 C C . TYR A 1 187 ? 20.574 4.968 -6.790 1.00 82.56 187 TYR A C 1
ATOM 1337 O O . TYR A 1 187 ? 20.130 4.274 -7.695 1.00 82.56 187 TYR A O 1
ATOM 1345 N N . ASN A 1 188 ? 20.679 4.565 -5.531 1.00 87.81 188 ASN A N 1
ATOM 1346 C CA . ASN A 1 188 ? 20.152 3.285 -5.112 1.00 87.81 188 ASN A CA 1
ATOM 1347 C C . ASN A 1 188 ? 18.653 3.409 -4.878 1.00 87.81 188 ASN A C 1
ATOM 1349 O O . ASN A 1 188 ? 18.187 4.412 -4.338 1.00 87.81 188 ASN A O 1
ATOM 1353 N N . ASP A 1 189 ? 17.941 2.331 -5.150 1.00 90.75 189 ASP A N 1
ATOM 1354 C CA . ASP A 1 189 ? 16.533 2.198 -4.829 1.00 90.75 189 ASP A CA 1
ATOM 1355 C C . ASP A 1 189 ? 16.371 1.497 -3.484 1.00 90.75 189 ASP A C 1
ATOM 1357 O O . ASP A 1 189 ? 17.324 1.004 -2.864 1.00 90.75 189 ASP A O 1
ATOM 1361 N N . SER A 1 190 ? 15.134 1.440 -3.003 1.00 92.88 190 SER A N 1
ATOM 1362 C CA . SER A 1 190 ? 14.842 0.733 -1.765 1.00 92.88 190 SER A CA 1
ATOM 1363 C C . SER A 1 190 ? 13.503 0.020 -1.784 1.00 92.88 190 SER A C 1
ATOM 1365 O O . SER A 1 190 ? 12.548 0.442 -2.433 1.00 92.88 190 SER A O 1
ATOM 1367 N N . ILE A 1 191 ? 13.443 -1.062 -1.013 1.00 94.44 191 ILE A N 1
ATOM 1368 C CA . ILE A 1 191 ? 12.249 -1.867 -0.797 1.00 94.44 191 ILE A CA 1
ATOM 1369 C C . ILE A 1 191 ? 11.944 -1.849 0.696 1.00 94.44 191 ILE A C 1
ATOM 1371 O O . ILE A 1 191 ? 12.783 -2.195 1.533 1.00 94.44 191 ILE A O 1
ATOM 1375 N N . THR A 1 192 ? 10.726 -1.451 1.045 1.00 96.56 192 THR A N 1
ATOM 1376 C CA . THR A 1 192 ? 10.243 -1.414 2.426 1.00 96.56 192 THR A CA 1
ATOM 1377 C C . THR A 1 192 ? 9.002 -2.283 2.564 1.00 96.56 192 THR A C 1
ATOM 1379 O O . THR A 1 192 ? 7.974 -1.993 1.965 1.00 96.56 192 THR A O 1
ATOM 1382 N N . GLY A 1 193 ? 9.072 -3.315 3.399 1.00 97.19 193 GLY A N 1
ATOM 1383 C CA . GLY A 1 193 ? 7.925 -4.145 3.746 1.00 97.19 193 GLY A CA 1
ATOM 1384 C C . GLY A 1 193 ? 7.032 -3.415 4.741 1.00 97.19 193 GLY A C 1
ATOM 1385 O O . GLY A 1 193 ? 7.496 -2.987 5.804 1.00 97.19 193 GLY A O 1
ATOM 1386 N N . ILE A 1 194 ? 5.754 -3.277 4.408 1.00 97.94 194 ILE A N 1
ATOM 1387 C CA . ILE A 1 194 ? 4.741 -2.597 5.211 1.00 97.94 194 ILE A CA 1
ATOM 1388 C C . ILE A 1 194 ? 3.755 -3.621 5.761 1.00 97.94 194 ILE A C 1
ATOM 1390 O O . ILE A 1 194 ? 3.278 -4.493 5.042 1.00 97.94 194 ILE A O 1
ATOM 1394 N N . GLN A 1 195 ? 3.410 -3.481 7.040 1.00 97.12 195 GLN A N 1
ATOM 1395 C CA . GLN A 1 195 ? 2.340 -4.239 7.680 1.00 97.12 195 GLN A CA 1
ATOM 1396 C C . GLN A 1 195 ? 1.430 -3.301 8.464 1.00 97.12 195 GLN A C 1
ATOM 1398 O O . GLN A 1 195 ? 1.880 -2.553 9.332 1.00 97.12 195 GLN A O 1
ATOM 1403 N N . ILE A 1 196 ? 0.132 -3.389 8.201 1.00 97.38 196 ILE A N 1
ATOM 1404 C CA . ILE A 1 196 ? -0.911 -2.592 8.836 1.00 97.38 196 ILE A CA 1
ATOM 1405 C C . ILE A 1 196 ? -1.931 -3.542 9.450 1.00 97.38 196 ILE A C 1
ATOM 1407 O O . ILE A 1 196 ? -2.331 -4.521 8.824 1.00 97.38 196 ILE A O 1
ATOM 1411 N N . SER A 1 197 ? -2.383 -3.240 10.661 1.00 95.31 197 SER A N 1
ATOM 1412 C CA . SER A 1 197 ? -3.518 -3.903 11.294 1.00 95.31 197 SER A CA 1
ATOM 1413 C C . SER A 1 197 ? -4.508 -2.873 11.811 1.00 95.31 197 SER A C 1
ATOM 1415 O O . SER A 1 197 ? -4.105 -1.938 12.502 1.00 95.31 197 SER A O 1
ATOM 1417 N N . VAL A 1 198 ? -5.789 -3.084 11.531 1.00 96.44 198 VAL A N 1
ATOM 1418 C CA . VAL A 1 198 ? -6.902 -2.292 12.059 1.00 96.44 198 VAL A CA 1
ATOM 1419 C C . VAL A 1 198 ? -7.772 -3.209 12.898 1.00 96.44 198 VAL A C 1
ATOM 1421 O O . VAL A 1 198 ? -8.387 -4.131 12.363 1.00 96.44 198 VAL A O 1
ATOM 1424 N N . ALA A 1 199 ? -7.787 -2.990 14.210 1.00 93.25 199 ALA A N 1
ATOM 1425 C CA . ALA A 1 199 ? -8.651 -3.733 15.115 1.00 93.25 199 ALA A CA 1
ATOM 1426 C C . ALA A 1 199 ? -10.124 -3.497 14.763 1.00 93.25 199 ALA A C 1
ATOM 1428 O O . ALA A 1 199 ? -10.526 -2.382 14.432 1.00 93.25 199 ALA A O 1
ATOM 1429 N N . GLN A 1 200 ? -10.924 -4.554 14.848 1.00 90.25 200 GLN A N 1
ATOM 1430 C CA . GLN A 1 200 ? -12.360 -4.452 14.680 1.00 90.25 200 GLN A CA 1
ATOM 1431 C C . GLN A 1 200 ? -13.041 -4.266 16.033 1.00 90.25 200 GLN A C 1
ATOM 1433 O O . GLN A 1 200 ? -12.801 -5.025 16.975 1.00 90.25 200 GLN A O 1
ATOM 1438 N N . ASP A 1 201 ? -13.931 -3.281 16.100 1.00 86.19 201 ASP A N 1
ATOM 1439 C CA . ASP A 1 201 ? -14.876 -3.144 17.198 1.00 86.19 201 ASP A CA 1
ATOM 1440 C C . ASP A 1 201 ? -16.098 -4.041 16.936 1.00 86.19 201 ASP A C 1
ATOM 1442 O O . ASP A 1 201 ? -16.683 -4.023 15.851 1.00 86.19 201 ASP A O 1
ATOM 1446 N N . LYS A 1 202 ? -16.486 -4.839 17.937 1.00 78.19 202 LYS A N 1
ATOM 1447 C CA . LYS A 1 202 ? -17.663 -5.716 17.861 1.00 78.19 202 LYS A CA 1
ATOM 1448 C C . LYS A 1 202 ? -18.971 -4.929 17.855 1.00 78.19 202 LYS A C 1
ATOM 1450 O O . LYS A 1 202 ? -19.952 -5.403 17.286 1.00 78.19 202 LYS A O 1
ATOM 1455 N N . ASP A 1 203 ? -18.975 -3.749 18.466 1.00 84.12 203 ASP A N 1
ATOM 1456 C CA . ASP A 1 203 ? -20.151 -2.887 18.563 1.00 84.12 203 ASP A CA 1
ATOM 1457 C C . ASP A 1 203 ? -20.227 -1.887 17.392 1.00 84.12 203 ASP A C 1
ATOM 1459 O O . ASP A 1 203 ? -21.286 -1.314 17.123 1.00 84.12 203 ASP A O 1
ATOM 1463 N N . ALA A 1 204 ? -19.126 -1.718 16.652 1.00 84.69 204 ALA A N 1
ATOM 1464 C CA . ALA A 1 204 ? -19.014 -0.860 15.474 1.00 84.69 204 ALA A CA 1
ATOM 1465 C C . ALA A 1 204 ? -18.129 -1.521 14.392 1.00 84.69 204 ALA A C 1
ATOM 1467 O O . ALA A 1 204 ? -16.978 -1.120 14.199 1.00 84.69 204 ALA A O 1
ATOM 1468 N N . PRO A 1 205 ? -18.640 -2.544 13.677 1.00 88.19 205 PRO A N 1
ATOM 1469 C CA . PRO A 1 205 ? -17.851 -3.289 12.700 1.00 88.19 205 PRO A CA 1
ATOM 1470 C C . PRO A 1 205 ? -17.370 -2.389 11.558 1.00 88.19 205 PRO A C 1
ATOM 1472 O O . PRO A 1 205 ? -18.094 -1.499 11.109 1.00 88.19 205 PRO A O 1
ATOM 1475 N N . LEU A 1 206 ? -16.169 -2.671 11.038 1.00 91.12 206 LEU A N 1
ATOM 1476 C CA . LEU A 1 206 ? -15.500 -1.831 10.036 1.00 91.12 206 LEU A CA 1
ATOM 1477 C C . LEU A 1 206 ? -16.296 -1.725 8.726 1.00 91.12 206 LEU A C 1
ATOM 1479 O O . LEU A 1 206 ? -16.247 -0.701 8.049 1.00 91.12 206 LEU A O 1
ATOM 1483 N N . GLY A 1 207 ? -17.053 -2.767 8.369 1.00 92.12 207 GLY A N 1
ATOM 1484 C CA . GLY A 1 207 ? -17.874 -2.778 7.160 1.00 92.12 207 GLY A CA 1
ATOM 1485 C C . GLY A 1 207 ? -17.010 -2.763 5.902 1.00 92.12 207 GLY A C 1
ATOM 1486 O O . GLY A 1 207 ? -16.509 -3.810 5.507 1.00 92.12 207 GLY A O 1
ATOM 1487 N N . GLN A 1 208 ? -16.846 -1.593 5.284 1.00 94.75 208 GLN A N 1
ATOM 1488 C CA . GLN A 1 208 ? -15.954 -1.387 4.143 1.00 94.75 208 GLN A CA 1
ATOM 1489 C C . GLN A 1 208 ? -14.738 -0.573 4.553 1.00 94.75 208 GLN A C 1
ATOM 1491 O O . GLN A 1 208 ? -14.867 0.501 5.137 1.00 94.75 208 GLN A O 1
ATOM 1496 N N . LEU A 1 209 ? -13.559 -1.060 4.179 1.00 96.25 209 LEU A N 1
ATOM 1497 C CA . LEU A 1 209 ? -12.299 -0.397 4.458 1.00 96.25 209 LEU A CA 1
ATOM 1498 C C . LEU A 1 209 ? -11.513 -0.192 3.166 1.00 96.25 209 LEU A C 1
ATOM 1500 O O . LEU A 1 209 ? -11.218 -1.138 2.435 1.00 96.25 209 LEU A O 1
ATOM 1504 N N . THR A 1 210 ? -11.174 1.062 2.882 1.00 97.94 210 THR A N 1
ATOM 1505 C CA . THR A 1 210 ? -10.394 1.429 1.697 1.00 97.94 210 THR A CA 1
ATOM 1506 C C . THR A 1 210 ? -8.924 1.543 2.054 1.00 97.94 210 THR A C 1
ATOM 1508 O O . THR A 1 210 ? -8.560 2.373 2.887 1.00 97.94 210 THR A O 1
ATOM 1511 N N . PHE A 1 211 ? -8.092 0.742 1.393 1.00 98.50 211 PHE A N 1
ATOM 1512 C CA . PHE A 1 211 ? -6.661 0.992 1.296 1.00 98.50 211 PHE A CA 1
ATOM 1513 C C . PHE A 1 211 ? -6.422 2.080 0.249 1.00 98.50 211 PHE A C 1
ATOM 1515 O O . PHE A 1 211 ? -7.001 2.039 -0.841 1.00 98.50 211 PHE A O 1
ATOM 1522 N N . GLY A 1 212 ? -5.569 3.044 0.576 1.00 98.44 212 GLY A N 1
ATOM 1523 C CA . GLY A 1 212 ? -5.156 4.102 -0.328 1.00 98.44 212 GLY A CA 1
ATOM 1524 C C . GLY A 1 212 ? -3.653 4.333 -0.280 1.00 98.44 212 GLY A C 1
ATOM 1525 O O . GLY A 1 212 ? -3.013 4.153 0.754 1.00 98.44 212 GLY A O 1
ATOM 1526 N N . PHE A 1 213 ? -3.105 4.778 -1.401 1.00 98.75 213 PHE A N 1
ATOM 1527 C CA . PHE A 1 213 ? -1.720 5.193 -1.526 1.00 98.75 213 PHE A CA 1
ATOM 1528 C C . PHE A 1 213 ? -1.643 6.506 -2.309 1.00 98.75 213 PHE A C 1
ATOM 1530 O O . PHE A 1 213 ? -2.354 6.703 -3.298 1.00 98.75 213 PHE A O 1
ATOM 1537 N N . GLY A 1 214 ? -0.804 7.417 -1.834 1.00 98.00 214 GLY A N 1
ATOM 1538 C CA . GLY A 1 214 ? -0.486 8.691 -2.465 1.00 98.00 214 GLY A CA 1
ATOM 1539 C C . GLY A 1 214 ? 1.021 8.909 -2.491 1.00 98.00 214 GLY A C 1
ATOM 1540 O O . GLY A 1 214 ? 1.770 8.194 -1.833 1.00 98.00 214 GLY A O 1
ATOM 1541 N N . SER A 1 215 ? 1.476 9.904 -3.241 1.00 97.38 215 SER A N 1
ATOM 1542 C CA . SER A 1 215 ? 2.897 10.205 -3.370 1.00 97.38 215 SER A CA 1
ATOM 1543 C C . SER A 1 215 ? 3.143 11.706 -3.439 1.00 97.38 215 SER A C 1
ATOM 1545 O O . SER A 1 215 ? 2.356 12.462 -4.020 1.00 97.38 215 SER A O 1
ATOM 1547 N N . THR A 1 216 ? 4.250 12.151 -2.852 1.00 96.75 216 THR A N 1
ATOM 1548 C CA . THR A 1 216 ? 4.765 13.512 -3.046 1.00 96.75 216 THR A CA 1
ATOM 1549 C C . THR A 1 216 ? 5.848 13.587 -4.118 1.00 96.75 216 THR A C 1
ATOM 1551 O O . THR A 1 216 ? 6.446 14.653 -4.227 1.00 96.75 216 THR A O 1
ATOM 1554 N N . ALA A 1 217 ? 6.080 12.503 -4.880 1.00 93.12 217 ALA A N 1
ATOM 1555 C CA . ALA A 1 217 ? 6.953 12.488 -6.058 1.00 93.12 217 ALA A CA 1
ATOM 1556 C C . ALA A 1 217 ? 6.713 13.745 -6.893 1.00 93.12 217 ALA A C 1
ATOM 1558 O O . ALA A 1 217 ? 5.557 14.098 -7.147 1.00 93.12 217 ALA A O 1
ATOM 1559 N N . ASN A 1 218 ? 7.770 14.465 -7.243 1.00 89.00 218 ASN A N 1
ATOM 1560 C CA . ASN A 1 218 ? 7.619 15.778 -7.864 1.00 89.00 218 ASN A CA 1
ATOM 1561 C C . ASN A 1 218 ? 8.157 15.808 -9.303 1.00 89.00 218 ASN A C 1
ATOM 1563 O O . ASN A 1 218 ? 7.876 16.760 -10.040 1.00 89.00 218 ASN A O 1
ATOM 1567 N N . GLN A 1 219 ? 8.823 14.730 -9.721 1.00 83.44 219 GLN A N 1
ATOM 1568 C CA . GLN A 1 219 ? 9.317 14.521 -11.076 1.00 83.44 219 GLN A CA 1
ATOM 1569 C C . GLN A 1 219 ? 8.450 13.534 -11.878 1.00 83.44 219 GLN A C 1
ATOM 1571 O O . GLN A 1 219 ? 7.375 13.099 -11.450 1.00 83.44 219 GLN A O 1
ATOM 1576 N N . HIS A 1 220 ? 8.868 13.257 -13.117 1.00 80.44 220 HIS A N 1
ATOM 1577 C CA . HIS A 1 220 ? 8.183 12.298 -13.984 1.00 80.44 220 HIS A CA 1
ATOM 1578 C C . HIS A 1 220 ? 8.330 10.878 -13.423 1.00 80.44 220 HIS A C 1
ATOM 1580 O O . HIS A 1 220 ? 9.328 10.561 -12.789 1.00 80.44 220 HIS A O 1
ATOM 1586 N N . THR A 1 221 ? 7.373 9.993 -13.707 1.00 79.25 221 THR A N 1
ATOM 1587 C CA . THR A 1 221 ? 7.361 8.616 -13.175 1.00 79.25 221 THR A CA 1
ATOM 1588 C C . THR A 1 221 ? 8.541 7.752 -13.604 1.00 79.25 221 THR A C 1
ATOM 1590 O O . THR A 1 221 ? 8.797 6.732 -12.975 1.00 79.25 221 THR A O 1
ATOM 1593 N N . ASP A 1 222 ? 9.229 8.150 -14.671 1.00 77.38 222 ASP A N 1
ATOM 1594 C CA . ASP A 1 222 ? 10.413 7.452 -15.183 1.00 77.38 222 ASP A CA 1
ATOM 1595 C C . ASP A 1 222 ? 11.699 7.839 -14.419 1.00 77.38 222 ASP A C 1
ATOM 1597 O O . ASP A 1 222 ? 12.753 7.306 -14.741 1.00 77.38 222 ASP A O 1
ATOM 1601 N N . ASP A 1 223 ? 11.602 8.777 -13.465 1.00 78.69 223 ASP A N 1
ATOM 1602 C CA . ASP A 1 223 ? 12.713 9.407 -12.721 1.00 78.69 223 ASP A CA 1
ATOM 1603 C C . ASP A 1 223 ? 12.454 9.399 -11.199 1.00 78.69 223 ASP A C 1
ATOM 1605 O O . ASP A 1 223 ? 13.324 9.080 -10.406 1.00 78.69 223 ASP A O 1
ATOM 1609 N N . GLU A 1 224 ? 11.218 9.673 -10.760 1.00 84.06 224 GLU A N 1
ATOM 1610 C CA . GLU A 1 224 ? 10.798 9.519 -9.361 1.00 84.06 224 GLU A CA 1
ATOM 1611 C C . GLU A 1 224 ? 9.444 8.826 -9.295 1.00 84.06 224 GLU A C 1
ATOM 1613 O O . GLU A 1 224 ? 8.399 9.384 -9.660 1.00 84.06 224 GLU A O 1
ATOM 1618 N N . SER A 1 225 ? 9.433 7.599 -8.786 1.00 92.19 225 SER A N 1
ATOM 1619 C CA . SER A 1 225 ? 8.180 6.890 -8.585 1.00 92.19 225 SER A CA 1
ATOM 1620 C C . SER A 1 225 ? 8.231 5.890 -7.446 1.00 92.19 225 SER A C 1
ATOM 1622 O O . SER A 1 225 ? 9.276 5.537 -6.898 1.00 92.19 225 SER A O 1
ATOM 1624 N N . PHE A 1 226 ? 7.032 5.459 -7.074 1.00 95.88 226 PHE A N 1
ATOM 1625 C CA . PHE A 1 226 ? 6.825 4.341 -6.176 1.00 95.88 226 PHE A CA 1
ATOM 1626 C C . PHE A 1 226 ? 6.104 3.215 -6.907 1.00 95.88 226 PHE A C 1
ATOM 1628 O O . PHE A 1 226 ? 5.368 3.455 -7.863 1.00 95.88 226 PHE A O 1
ATOM 1635 N N . ALA A 1 227 ? 6.239 1.996 -6.413 1.00 96.81 227 ALA A N 1
ATOM 1636 C CA . ALA A 1 227 ? 5.395 0.883 -6.815 1.00 96.81 227 ALA A CA 1
ATOM 1637 C C . ALA A 1 227 ? 5.028 0.025 -5.604 1.00 96.81 227 ALA A C 1
ATOM 1639 O O . ALA A 1 227 ? 5.704 0.052 -4.575 1.00 96.81 227 ALA A O 1
ATOM 1640 N N . ILE A 1 228 ? 3.931 -0.716 -5.725 1.00 98.25 228 ILE A N 1
ATOM 1641 C CA . ILE A 1 228 ? 3.479 -1.670 -4.713 1.00 98.25 228 ILE A CA 1
ATOM 1642 C C . ILE A 1 228 ? 3.587 -3.071 -5.300 1.00 98.25 228 ILE A C 1
ATOM 1644 O O . ILE A 1 228 ? 3.125 -3.304 -6.415 1.00 98.25 228 ILE A O 1
ATOM 1648 N N . ASP A 1 229 ? 4.136 -4.001 -4.529 1.00 96.69 229 ASP A N 1
ATOM 1649 C CA . ASP A 1 229 ? 4.173 -5.420 -4.876 1.00 96.69 229 ASP A CA 1
ATOM 1650 C C . ASP A 1 229 ? 3.785 -6.306 -3.678 1.00 96.69 229 ASP A C 1
ATOM 1652 O O . ASP A 1 229 ? 3.682 -5.835 -2.541 1.00 96.69 229 ASP A O 1
ATOM 1656 N N . ASN A 1 230 ? 3.523 -7.590 -3.935 1.00 94.19 230 ASN A N 1
ATOM 1657 C CA . ASN A 1 230 ? 3.220 -8.622 -2.941 1.00 94.19 230 ASN A CA 1
ATOM 1658 C C . ASN A 1 230 ? 2.094 -8.227 -1.973 1.00 94.19 230 ASN A C 1
ATOM 1660 O O . ASN A 1 230 ? 2.138 -8.536 -0.775 1.00 94.19 230 ASN A O 1
ATOM 1664 N N . PHE A 1 231 ? 1.066 -7.547 -2.492 1.00 97.12 231 PHE A N 1
ATOM 1665 C CA . PHE A 1 231 ? -0.025 -7.043 -1.674 1.00 97.12 231 PHE A CA 1
ATOM 1666 C C . PHE A 1 231 ? -0.856 -8.197 -1.120 1.00 97.12 231 PHE A C 1
ATOM 1668 O O . PHE A 1 231 ? -1.242 -9.119 -1.834 1.00 97.12 231 PHE A O 1
ATOM 1675 N N . ARG A 1 232 ? -1.199 -8.123 0.160 1.00 94.94 232 ARG A N 1
ATOM 1676 C CA . ARG A 1 232 ? -2.036 -9.087 0.863 1.00 94.94 232 ARG A CA 1
ATOM 1677 C C . ARG A 1 232 ? -2.962 -8.373 1.830 1.00 94.94 232 ARG A C 1
ATOM 1679 O O . ARG A 1 232 ? -2.537 -7.496 2.573 1.00 94.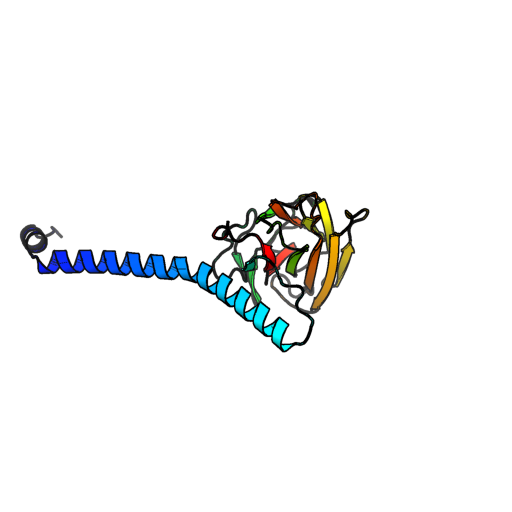94 232 ARG A O 1
ATOM 1686 N N . ALA A 1 233 ? -4.217 -8.803 1.867 1.00 94.38 233 ALA A N 1
ATOM 1687 C CA . ALA A 1 233 ? -5.184 -8.378 2.868 1.00 94.38 233 ALA A CA 1
ATOM 1688 C C . ALA A 1 233 ? -5.851 -9.581 3.541 1.00 94.38 233 ALA A C 1
ATOM 1690 O O . ALA A 1 233 ? -6.090 -10.599 2.892 1.00 94.38 233 ALA A O 1
ATOM 1691 N N . THR A 1 234 ? -6.165 -9.478 4.832 1.00 92.69 234 THR A N 1
ATOM 1692 C CA . THR A 1 234 ? -6.873 -10.530 5.589 1.00 92.69 234 THR A CA 1
ATOM 1693 C C . THR A 1 234 ? -7.988 -9.951 6.457 1.00 92.69 234 THR A C 1
ATOM 1695 O O . THR A 1 234 ? -8.054 -8.735 6.655 1.00 92.69 234 THR A O 1
ATOM 1698 N N . GLY A 1 235 ? -8.870 -10.818 6.965 1.00 91.31 235 GLY A N 1
ATOM 1699 C CA . GLY A 1 235 ? -10.062 -10.412 7.717 1.00 91.31 235 GLY A CA 1
ATOM 1700 C C . GLY A 1 235 ? -11.232 -10.015 6.813 1.00 91.31 235 GLY A C 1
ATOM 1701 O O . GLY 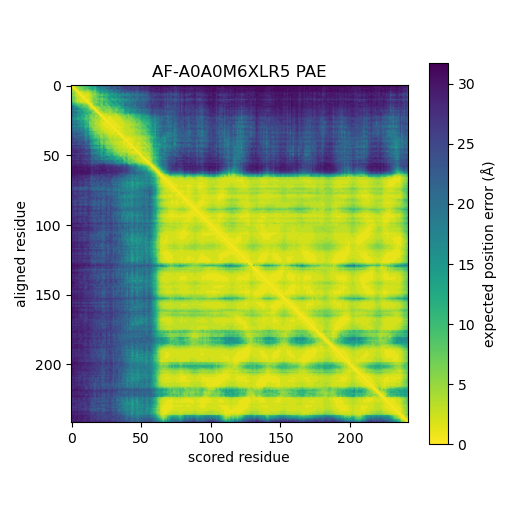A 1 235 ? -12.107 -9.256 7.221 1.00 91.31 235 GLY A O 1
ATOM 1702 N N . LEU A 1 236 ? -11.228 -10.467 5.556 1.00 91.31 236 LEU A N 1
ATOM 1703 C CA . LEU A 1 236 ? -12.181 -10.024 4.543 1.00 91.31 236 LEU A CA 1
ATOM 1704 C C . LEU A 1 236 ? -13.481 -10.823 4.603 1.00 91.31 236 LEU A C 1
ATOM 1706 O O . LEU A 1 236 ? -13.481 -12.009 4.915 1.00 91.31 236 LEU A O 1
ATOM 1710 N N . ARG A 1 237 ? -14.603 -10.208 4.249 1.00 88.44 237 ARG A N 1
ATOM 1711 C CA . ARG A 1 237 ? -15.892 -10.897 4.197 1.00 88.44 237 ARG A CA 1
ATOM 1712 C C . ARG A 1 237 ? -15.919 -11.909 3.053 1.00 88.44 237 ARG A C 1
ATOM 1714 O O . ARG A 1 237 ? -15.538 -11.585 1.931 1.00 88.44 237 ARG A O 1
ATOM 1721 N N . ASP A 1 238 ? -16.438 -13.106 3.320 1.00 76.75 238 ASP A N 1
ATOM 1722 C CA . ASP A 1 238 ? -16.810 -14.050 2.264 1.00 76.75 238 ASP A CA 1
ATOM 1723 C C . ASP A 1 238 ? -18.190 -13.674 1.699 1.00 76.75 238 ASP A C 1
ATOM 1725 O O . ASP A 1 238 ? -19.189 -13.825 2.405 1.00 76.75 238 ASP A O 1
ATOM 1729 N N . PRO A 1 239 ? -18.299 -13.204 0.441 1.00 63.19 239 PRO A N 1
ATOM 1730 C CA . PRO A 1 239 ? -19.591 -12.836 -0.135 1.00 63.19 239 PRO A CA 1
ATOM 1731 C C . PRO A 1 239 ? -20.535 -14.039 -0.307 1.00 63.19 239 PRO A C 1
ATOM 1733 O O . PRO A 1 239 ? -21.725 -13.842 -0.545 1.00 63.19 239 PRO A O 1
ATOM 1736 N N . ASN A 1 240 ? -20.032 -15.275 -0.186 1.00 51.00 240 ASN A N 1
ATOM 1737 C CA . ASN A 1 240 ? -20.813 -16.505 -0.320 1.00 51.00 240 ASN A CA 1
ATOM 1738 C C . ASN A 1 240 ? -21.219 -17.131 1.022 1.00 51.00 240 ASN A C 1
ATOM 1740 O O . ASN A 1 240 ? -21.952 -18.124 1.023 1.00 51.00 240 ASN A O 1
ATOM 1744 N N . LYS A 1 241 ? -20.772 -16.582 2.158 1.00 50.88 241 LYS A N 1
ATOM 1745 C CA . LYS A 1 241 ? -21.229 -16.997 3.489 1.00 50.88 241 LYS A CA 1
ATOM 1746 C C . LYS A 1 241 ? -22.097 -15.894 4.083 1.00 50.88 241 LYS A C 1
ATOM 1748 O O . LYS A 1 241 ? -21.628 -14.792 4.343 1.00 50.88 241 LYS A O 1
ATOM 1753 N N . SER A 1 242 ? -23.380 -16.217 4.242 1.00 47.09 242 SER A N 1
ATOM 1754 C CA . SER A 1 242 ? -24.386 -15.394 4.923 1.00 47.09 242 SER A CA 1
ATOM 1755 C C . SER A 1 242 ? -24.248 -15.463 6.435 1.00 47.09 242 SER A C 1
ATOM 1757 O O . SER A 1 242 ? -24.142 -16.617 6.918 1.00 47.09 242 SER A O 1
#

Secondary structure (DSSP, 8-state):
----HHHHHHHTT-HHHHHHHHHHHHHHHHHHHHHHHHHHHHHHHHHHHHHHHHHHTT-------SEEEEE-STT--TT-BS--EEEETTTEEEEEEE---TTS--EEEEEEBPTT-SEEEEEEEEEEEET-SS-EEEEEETTEEEEEEE-STT--EEEEPTTPPTTEEEEEEEEEEEE--SS-TTS-EEEEEEEEEEEPPSSS---EEEEEEEE---S-TTTEEEEEEEEEEEEE--TT--

Mean predicted aligned error: 12.24 Å

Sequence (242 aa):
MRPNLAILKTFLRDTCGAVTVEYVILAAAVTGMGIASTDVIRNGMGTLAGTVDGELRGTSTDEVVGLSYADSFDNGANGWSGAIASEMEGVGHVLGPIGGSGGQPSVSRTFDIDPNASKATFEFDLLAMDSLDKESGIIYIGGIEVGKVTGDHGTPTFTAAEGLPDGVIIRATTLDKDVQLGGSDRYNDSITGIQISVAQDKDAPLGQLTFGFGSTANQHTDDESFAIDNFRATGLRDPNKS

Nearest PDB structures (foldseek):
  3wnk-assembly1_A  TM=5.000E-01  e=2.090E-03  Niallia circulans
  5x7h-assembly1_A  TM=4.494E-01  e=9.123E-04  Paenibacillus sp. 598K
  3wnn-assembly2_B  TM=4.193E-01  e=1.872E-03  Niallia circulans
  3wnp-assembly2_B  TM=3.605E-01  e=7.053E-03  Niallia circulans
  4gsx-assembly1_A-2  TM=2.368E-01  e=5.663E+00  Dengue virus 1 Nauru/West Pac/1974

pLDDT: mean 83.88, std 14.71, range [37.44, 98.75]

Organism: NCBI:txid282197

Foldseek 3Di:
DDPDVVVVVCLVVDPVNVVVVVVVVVVVVVVVVVVVCVQVVCQVVVQVVVVVVCVVVPDPDPPLPATKDKDQCQVWPPQKFQFIWDQWPPRGTWGDQAAAPQFAFRIKHKFFFDLPGQKKKKKWKKKWAAQQCFKWKFKDKQRHTQWIWTDHLLDTDIDGDPPDPPQKDKDKDWPGRADHRAADPPGTITIIIMMIMHGADNVHGPGMMMITIHMRHDDDSNHTGMTIGGIMMTRGHDPPDD

Solvent-accessible surface area (backbone atoms only — not comparable to full-atom values): 12589 Å² total; per-residue (Å²): 135,83,81,61,66,67,58,56,55,48,48,78,68,34,69,70,55,54,52,52,53,55,50,52,53,51,48,52,52,52,51,52,52,51,58,65,46,44,58,60,50,49,33,53,48,50,37,52,52,52,52,52,55,43,63,73,65,73,50,81,74,73,74,75,34,50,39,43,48,71,44,53,25,79,86,44,41,82,80,50,42,75,54,41,42,35,82,34,62,96,79,42,34,21,42,21,72,41,39,47,47,83,47,41,72,53,29,36,38,76,42,52,40,23,74,79,18,66,36,38,37,42,34,30,35,39,37,43,37,17,64,27,78,69,29,30,46,29,35,24,52,70,83,40,68,53,26,33,39,27,28,41,52,20,48,73,44,77,46,74,42,83,85,60,60,90,55,57,48,72,47,74,42,82,74,46,45,80,42,77,61,57,70,51,94,86,33,29,10,24,32,33,39,37,42,36,38,37,54,42,44,86,93,58,52,69,48,68,45,31,45,28,34,16,14,40,28,86,52,57,51,78,50,15,24,32,30,41,31,61,34,34,36,37,14,21,44,51,93,86,64,132

Radius of gyration: 23.45 Å; Cα contacts (8 Å, |Δi|>4): 533; chains: 1; bounding box: 49×48×75 Å